Protein AF-A2EBA1-F1 (afdb_monomer)

Foldseek 3Di:
DPDAFQLDFLDDDPDLLVVLVVLLVVLVVLDDQADDDCVPQFLVPCLVLQQVDPAALFPVPDDPPQVDQQKHWDDDFFKIKIKGFQWDPVQWDDDQFWIDTLRWTAGFNHGWAPWDWDDDPRMIMIMTGDPHRGDGSAGHRGGLTALSSLQSNLVSCVVVVVNSSSLNSLVSSVVNVRLNSLVVNLVVCVPPPQQSNSLSSLSSSCNRPVDLVSLQVNLVCLCVVGSHDRDNSSSSSSLSVSVVVVPLVSLQVNLVCLCVPDVVGHRDLVSSLSSLVCSCPVVVDPVSVVCNVVDPSVVVVVVVVVVLVVVVVVVVVVVVVPPDPPPPPCVVVVCSSCVSVPPVVVVVVVVVPD

Mean predicted aligned error: 9.63 Å

Secondary structure (DSSP, 8-state):
---PPP---SS--S-HHHHHHHHHHHHGGG-------IIIIIHHHHHHHHTT--S--STTTS-TT-TT--EEEEEETTEEEEEEES--GGG-EE-SSEEE-SS-EEEESS-EEEEEEEEETTEEEEEEEESS----S-SEEESS--HHHHHHHHHHHHHTT-HHHHHHHHHHHHHTT-HHHHHHHHHHTTSSS-HHHHHHHHHHHHHHH--HHHHHHHHHHHHHTSSS---HHHHHHHHHHHHHTT-HHHHHHHHHHHHH-BTTB---HHHHHHHHHHHHHHS--HHHHHHHHHS-HHHHHHHHHHHHHHHHHHHHHHHHT--STT-SSTHHHHHHHHHHHHHHHHHHHHHS--

Solvent-accessible surface area (backbone atoms only — not comparable to full-atom values): 19221 Å² total; per-residue (Å²): 130,83,80,74,81,75,63,68,51,96,58,86,70,92,51,63,67,60,54,40,50,51,49,27,61,72,19,51,85,56,59,77,84,70,83,80,55,54,78,78,75,37,50,68,53,51,59,58,48,43,77,70,50,93,62,48,58,46,76,87,57,51,60,98,73,64,87,75,74,54,60,44,67,50,74,58,74,39,39,36,43,34,42,34,65,78,55,59,73,90,58,53,50,77,60,47,52,37,37,40,37,97,62,52,28,13,20,39,60,60,61,44,42,81,75,45,80,48,74,60,90,52,40,24,39,39,34,32,31,45,89,57,83,58,82,68,26,46,70,48,70,39,72,75,46,26,23,66,48,15,37,47,48,17,51,55,26,44,77,67,71,34,55,71,58,13,52,35,26,13,48,53,4,30,75,56,71,21,63,71,14,25,53,52,39,28,58,61,30,69,82,44,91,50,38,24,30,24,44,19,37,18,34,47,32,31,73,77,64,65,34,62,69,36,41,52,53,40,26,48,26,20,61,73,41,49,47,43,78,63,38,43,50,58,19,44,42,49,29,24,52,34,42,76,73,63,41,59,71,29,26,37,54,46,14,51,43,20,56,68,33,53,79,86,34,68,62,36,48,66,59,14,50,51,29,15,47,46,19,25,73,78,63,63,32,65,67,23,38,55,50,52,74,72,46,64,56,71,60,53,42,52,54,50,51,52,51,52,52,53,52,50,51,53,51,57,54,57,60,74,62,58,92,51,100,81,62,74,76,63,50,64,66,55,50,59,60,51,56,71,66,42,55,66,59,55,53,54,64,61,63,77,69,119

pLDDT: mean 84.32, std 18.74, range [27.17, 98.19]

Nearest PDB structures (foldseek):
  4bwr-assembly1_A  TM=8.447E-01  e=3.871E-05  Escherichia coli CFT073
  8sxq-assembly2_B  TM=8.553E-01  e=5.771E-05  Legionella pneumophila
  6deh-assembly2_B  TM=8.440E-01  e=2.334E-04  Legionella pneumophila subsp. pneumophila str. Philadelphia 1
  6ur7-assembly1_B  TM=7.990E-01  e=8.126E-04  Oxalobacter formigenes
  2xpi-assembly1_D  TM=6.696E-01  e=4.831E-01  Schizosaccharomyces pombe

Organism: Trichomonas vaginalis (strain ATCC PRA-98 / G3) (NCBI:txid412133)

Radius of gyration: 27.73 Å; Cα contacts (8 Å, |Δi|>4): 529; chains: 1; bounding box: 54×48×81 Å

Sequence (354 aa):
MEDFPTFEPQNKIQNLQKEIESIAAKTHSYITYRKIDEEKDWYPYVEDICRKMEYVCGPKFCLEDAKDITYKWTQTDNYFQIVMTDVPKESITIDEHHISSPKLSGDWLWPVKDITVDVVGSITQIEFNTTENVQWPLLIKGGNPDGLSCFYLALVANQSQKQDIALYYMQRGTMANNHNCAMAYALSLLEDASQEECVHWFARAVLNHADNTCGYLLSAALLDGRGIEPAPQLAEYILCRLCVEGFADAFTRLGILYLRGALGVKKAPKQAQQLLALAAYQYHDETAEKIYEATPWDQLISDQEKQAEEEKKKIEEEEKHKDDPGVSDYLIAGGVVAGLIGAGIWAFNKFSKK

InterPro domains:
  IPR011990 Tetratricopeptide-like helical domain superfamily [G3DSA:1.25.40.10] (136-329)

Structure (mmCIF, N/CA/C/O backbone):
data_AF-A2EBA1-F1
#
_entry.id   AF-A2EBA1-F1
#
loop_
_atom_site.group_PDB
_atom_site.id
_atom_site.type_symbol
_atom_site.label_atom_id
_atom_site.label_alt_id
_atom_site.label_comp_id
_atom_site.label_asym_id
_atom_site.label_entity_id
_atom_site.label_seq_id
_atom_site.pdbx_PDB_ins_code
_atom_site.Cartn_x
_atom_site.Cartn_y
_atom_site.Cartn_z
_atom_site.occupancy
_atom_site.B_iso_or_equiv
_atom_site.auth_seq_id
_atom_site.auth_comp_id
_atom_site.auth_asym_id
_atom_site.auth_atom_id
_atom_site.pdbx_PDB_model_num
ATOM 1 N N . MET A 1 1 ? 2.042 12.730 36.716 1.00 34.25 1 MET A N 1
ATOM 2 C CA . MET A 1 1 ? 2.327 12.159 35.389 1.00 34.25 1 MET A CA 1
ATOM 3 C C . MET A 1 1 ? 0.993 11.691 34.877 1.00 34.25 1 MET A C 1
ATOM 5 O O . MET A 1 1 ? 0.430 10.795 35.487 1.00 34.25 1 MET A O 1
ATOM 9 N N . GLU A 1 2 ? 0.425 12.400 33.907 1.00 41.19 2 GLU A N 1
ATOM 10 C CA . GLU A 1 2 ? -0.766 11.914 33.212 1.00 41.19 2 GLU A CA 1
ATOM 11 C C . GLU A 1 2 ? -0.390 10.597 32.529 1.00 41.19 2 GLU A C 1
ATOM 13 O O . GLU A 1 2 ? 0.628 10.532 31.839 1.00 41.19 2 GLU A O 1
ATOM 18 N N . ASP A 1 3 ? -1.145 9.534 32.812 1.00 53.88 3 ASP A N 1
ATOM 19 C CA . ASP A 1 3 ? -0.974 8.246 32.143 1.00 53.88 3 ASP A CA 1
ATOM 20 C C . ASP A 1 3 ? -1.216 8.455 30.647 1.00 53.88 3 ASP A C 1
ATOM 22 O O . ASP A 1 3 ? -2.337 8.762 30.229 1.00 53.88 3 ASP A O 1
ATOM 26 N N . PHE A 1 4 ? -0.161 8.306 29.845 1.00 52.59 4 PHE A N 1
ATOM 27 C CA . PHE A 1 4 ? -0.281 8.246 28.392 1.00 52.59 4 PHE A CA 1
ATOM 28 C C . PHE A 1 4 ? -1.247 7.113 28.003 1.00 52.59 4 PHE A C 1
ATOM 30 O O . PHE A 1 4 ? -1.239 6.062 28.654 1.00 52.59 4 PHE A O 1
ATOM 37 N N . PRO A 1 5 ? -2.074 7.295 26.957 1.00 60.22 5 PRO A N 1
ATOM 38 C CA . PRO A 1 5 ? -3.006 6.262 26.526 1.00 60.22 5 PRO A CA 1
ATOM 39 C C . PRO A 1 5 ? -2.248 4.983 26.156 1.00 60.22 5 PRO A C 1
ATOM 41 O O . PRO A 1 5 ? -1.300 5.008 25.370 1.00 60.22 5 PRO A O 1
ATOM 44 N N . THR A 1 6 ? -2.668 3.847 26.714 1.00 66.75 6 THR A N 1
ATOM 45 C CA . THR A 1 6 ? -2.196 2.538 26.262 1.00 66.75 6 THR A CA 1
ATOM 46 C C . THR A 1 6 ? -2.910 2.185 24.961 1.00 66.75 6 THR A C 1
ATOM 48 O O . THR A 1 6 ? -4.136 2.114 24.909 1.00 66.75 6 THR A O 1
ATOM 51 N N . PHE A 1 7 ? -2.150 1.939 23.895 1.00 77.12 7 PHE A N 1
ATOM 52 C CA . PHE A 1 7 ? -2.697 1.530 22.595 1.00 77.12 7 PHE A CA 1
ATOM 53 C C . PHE A 1 7 ? -2.904 0.013 22.503 1.00 77.12 7 PHE A C 1
ATOM 55 O O . PHE A 1 7 ? -2.741 -0.582 21.441 1.00 77.12 7 PHE A O 1
ATOM 62 N N . GLU A 1 8 ? -3.244 -0.632 23.618 1.00 82.25 8 GLU A N 1
ATOM 63 C CA . GLU A 1 8 ? -3.572 -2.054 23.623 1.00 82.25 8 GLU A CA 1
ATOM 64 C C . GLU A 1 8 ? -5.051 -2.242 23.249 1.00 82.25 8 GLU A C 1
ATOM 66 O O . GLU A 1 8 ? -5.914 -1.604 23.860 1.00 82.25 8 GLU A O 1
ATOM 71 N N . PRO A 1 9 ? -5.367 -3.099 22.262 1.00 82.81 9 PRO A N 1
ATOM 72 C CA . PRO A 1 9 ? -6.750 -3.392 21.910 1.00 82.81 9 PRO A CA 1
ATOM 73 C C . PRO A 1 9 ? -7.443 -4.138 23.056 1.00 82.81 9 PRO A C 1
ATOM 75 O O . PRO A 1 9 ? -6.834 -4.973 23.731 1.00 82.81 9 PRO A O 1
ATOM 78 N N . GLN A 1 10 ? -8.740 -3.890 23.253 1.00 83.12 10 GLN A N 1
ATOM 79 C CA . GLN A 1 10 ? -9.540 -4.577 24.273 1.00 83.12 10 GLN A CA 1
ATOM 80 C C . GLN A 1 10 ? -9.625 -6.084 24.005 1.00 83.12 10 GLN A C 1
ATOM 82 O O . GLN A 1 10 ? -9.721 -6.887 24.937 1.00 83.12 10 GLN A O 1
ATOM 87 N N . ASN A 1 11 ? -9.567 -6.475 22.729 1.00 77.06 11 ASN A N 1
ATOM 88 C CA . ASN A 1 11 ? -9.622 -7.862 22.294 1.00 77.06 11 ASN A CA 1
ATOM 89 C C . ASN A 1 11 ? -8.254 -8.369 21.842 1.00 77.06 11 ASN A C 1
ATOM 91 O O . ASN A 1 11 ? -7.587 -7.784 20.989 1.00 77.06 11 ASN A O 1
ATOM 95 N N . LYS A 1 12 ? -7.863 -9.535 22.363 1.00 76.06 12 LYS A N 1
ATOM 96 C CA . LYS A 1 12 ? -6.620 -10.202 21.967 1.00 76.06 12 LYS A CA 1
ATOM 97 C C . LYS A 1 12 ? -6.838 -11.029 20.706 1.00 76.06 12 LYS A C 1
ATOM 99 O O . LYS A 1 12 ? -7.275 -12.177 20.777 1.00 76.06 12 LYS A O 1
ATOM 104 N N . ILE A 1 13 ? -6.484 -10.462 19.559 1.00 80.06 13 ILE A N 1
ATOM 105 C CA . ILE A 1 13 ? -6.328 -11.223 18.318 1.00 80.06 13 ILE A CA 1
ATOM 106 C C . ILE A 1 13 ? -4.966 -11.917 18.362 1.00 80.06 13 ILE A C 1
ATOM 108 O O . ILE A 1 13 ? -3.931 -11.265 18.461 1.00 80.06 13 ILE A O 1
ATOM 112 N N . GLN A 1 14 ? -4.963 -13.253 18.314 1.00 78.56 14 GLN A N 1
ATOM 113 C CA . GLN A 1 14 ? -3.728 -14.041 18.433 1.00 78.56 14 GLN A CA 1
ATOM 114 C C . GLN A 1 14 ? -2.785 -13.848 17.242 1.00 78.56 14 GLN A C 1
ATOM 116 O O . GLN A 1 14 ? -1.570 -13.916 17.405 1.00 78.56 14 GLN A O 1
ATOM 121 N N . ASN A 1 15 ? -3.337 -13.646 16.044 1.00 86.88 15 ASN A N 1
ATOM 122 C CA . ASN A 1 15 ? -2.556 -13.473 14.828 1.00 86.88 15 ASN A CA 1
ATOM 123 C C . ASN A 1 15 ? -3.259 -12.500 13.872 1.00 86.88 15 ASN A C 1
ATOM 125 O O . ASN A 1 15 ? -4.096 -12.906 13.067 1.00 86.88 15 ASN A O 1
ATOM 129 N N . LEU A 1 16 ? -2.896 -11.216 13.967 1.00 87.69 16 LEU A N 1
ATOM 130 C CA . LEU A 1 16 ? -3.431 -10.160 13.104 1.00 87.69 16 LEU A CA 1
ATOM 131 C C . LEU A 1 16 ? -3.203 -10.464 11.618 1.00 87.69 16 LEU A C 1
ATOM 133 O O . LEU A 1 16 ? -4.106 -10.283 10.807 1.00 87.69 16 LEU A O 1
ATOM 137 N N . GLN A 1 17 ? -2.009 -10.944 11.265 1.00 90.94 17 GLN A N 1
ATOM 138 C CA . GLN A 1 17 ? -1.658 -11.245 9.881 1.00 90.94 17 GLN A CA 1
ATOM 139 C C . GLN A 1 17 ? -2.611 -12.289 9.289 1.00 90.94 17 GLN A C 1
ATOM 141 O O . GLN A 1 17 ? -3.148 -12.081 8.206 1.00 90.94 17 GLN A O 1
ATOM 146 N N . LYS A 1 18 ? -2.899 -13.360 10.034 1.00 94.50 18 LYS A N 1
ATOM 147 C CA . LYS A 1 18 ? -3.823 -14.418 9.606 1.00 94.50 18 LYS A CA 1
ATOM 148 C C . LYS A 1 18 ? -5.255 -13.909 9.399 1.00 94.50 18 LYS A C 1
ATOM 150 O O . LYS A 1 18 ? -5.936 -14.355 8.479 1.00 94.50 18 LYS A O 1
ATOM 155 N N . GLU A 1 19 ? -5.724 -12.987 10.238 1.00 95.56 19 GLU A N 1
ATOM 156 C CA . GLU A 1 19 ? -7.049 -12.378 10.059 1.00 95.56 19 GLU A CA 1
ATOM 157 C C . GLU A 1 19 ? -7.106 -11.517 8.787 1.00 95.56 19 GLU A C 1
ATOM 159 O O . GLU A 1 19 ? -8.066 -11.599 8.022 1.00 95.56 19 GLU A O 1
ATOM 164 N N . ILE A 1 20 ? -6.049 -10.751 8.499 1.00 95.69 20 ILE A N 1
ATOM 165 C CA . ILE A 1 20 ? -5.966 -9.952 7.267 1.00 95.69 20 ILE A CA 1
ATOM 166 C C . ILE A 1 20 ? -5.819 -10.859 6.030 1.00 95.69 20 ILE A C 1
ATOM 168 O O . ILE A 1 20 ? -6.440 -10.599 5.000 1.00 95.69 20 ILE A O 1
ATOM 172 N N . GLU A 1 21 ? -5.082 -11.969 6.125 1.00 96.69 21 GLU A N 1
ATOM 173 C CA . GLU A 1 21 ? -5.020 -12.999 5.076 1.00 96.69 21 GLU A CA 1
ATOM 174 C C . GLU A 1 21 ? -6.398 -13.617 4.803 1.00 96.69 21 GLU A C 1
ATOM 176 O O . GLU A 1 21 ? -6.766 -13.823 3.647 1.00 96.69 21 GLU A O 1
ATOM 181 N N . SER A 1 22 ? -7.192 -13.862 5.850 1.00 96.69 22 SER A N 1
ATOM 182 C CA . SER A 1 22 ? -8.575 -14.337 5.731 1.00 96.69 22 SER A CA 1
ATOM 183 C C . SER A 1 22 ? -9.461 -13.331 4.992 1.00 96.69 22 SER A C 1
ATOM 185 O O . SER A 1 22 ? -10.247 -13.731 4.130 1.00 96.69 22 SER A O 1
ATOM 187 N N . ILE A 1 23 ? -9.306 -12.028 5.259 1.00 96.69 23 ILE A N 1
ATOM 188 C CA . ILE A 1 23 ? -9.990 -10.974 4.492 1.00 96.69 23 ILE A CA 1
ATOM 189 C C . ILE A 1 23 ? -9.585 -11.043 3.023 1.00 96.69 23 ILE A C 1
ATOM 191 O O . ILE A 1 23 ? -10.457 -11.165 2.166 1.00 96.69 23 ILE A O 1
ATOM 195 N N . ALA A 1 24 ? -8.279 -11.020 2.737 1.00 95.69 24 ALA A N 1
ATOM 196 C CA . ALA A 1 24 ? -7.777 -11.058 1.368 1.00 95.69 24 ALA A CA 1
ATOM 197 C C . ALA A 1 24 ? -8.282 -12.299 0.615 1.00 95.69 24 ALA A C 1
ATOM 199 O O . ALA A 1 24 ? -8.656 -12.198 -0.551 1.00 95.69 24 ALA A O 1
ATOM 200 N N . ALA A 1 25 ? -8.348 -13.457 1.276 1.00 96.69 25 ALA A N 1
ATOM 201 C CA . ALA A 1 25 ? -8.877 -14.684 0.691 1.00 96.69 25 ALA A CA 1
ATOM 202 C C . ALA A 1 25 ? -10.381 -14.591 0.379 1.00 96.69 25 ALA A C 1
ATOM 204 O O . ALA A 1 25 ? -10.801 -15.002 -0.701 1.00 96.69 25 ALA A O 1
ATOM 205 N N . LYS A 1 26 ? -11.188 -14.028 1.289 1.00 96.12 26 LYS A N 1
ATOM 206 C CA . LYS A 1 26 ? -12.640 -13.856 1.094 1.00 96.12 26 LYS A CA 1
ATOM 207 C C . LYS A 1 26 ? -12.971 -12.903 -0.050 1.00 96.12 26 LYS A C 1
ATOM 209 O O . LYS A 1 26 ? -13.946 -13.126 -0.758 1.00 96.12 26 LYS A O 1
ATOM 214 N N . THR A 1 27 ? -12.168 -11.861 -0.233 1.00 95.44 27 THR A N 1
ATOM 215 C CA . THR A 1 27 ? -12.405 -10.841 -1.261 1.00 95.44 27 THR A CA 1
ATOM 216 C C . THR A 1 27 ? -11.705 -11.136 -2.589 1.00 95.44 27 THR A C 1
ATOM 218 O O . THR A 1 27 ? -11.962 -10.464 -3.583 1.00 95.44 27 THR A O 1
ATOM 221 N N . HIS A 1 28 ? -10.867 -12.176 -2.659 1.00 94.00 28 HIS A N 1
ATOM 222 C CA . HIS A 1 28 ? -10.084 -12.498 -3.855 1.00 94.00 28 HIS A CA 1
ATOM 223 C C . HIS A 1 28 ? -10.937 -12.783 -5.100 1.00 94.00 28 HIS A C 1
ATOM 225 O O . HIS A 1 28 ? -10.566 -12.399 -6.205 1.00 94.00 28 HIS A O 1
ATOM 231 N N . SER A 1 29 ? -12.098 -13.425 -4.941 1.00 93.75 29 SER A N 1
ATOM 232 C CA . SER A 1 29 ? -12.982 -13.753 -6.069 1.00 93.75 29 SER A CA 1
ATOM 233 C C . SER A 1 29 ? -13.617 -12.535 -6.742 1.00 93.75 29 SER A C 1
ATOM 235 O O . SER A 1 29 ? -14.205 -12.685 -7.809 1.00 93.75 29 SER A O 1
ATOM 237 N N . TYR A 1 30 ? -13.530 -11.357 -6.122 1.00 91.75 30 TYR A N 1
ATOM 238 C CA . TYR A 1 30 ? -14.121 -10.118 -6.625 1.00 91.75 30 TYR A CA 1
ATOM 239 C C . TYR A 1 30 ? -13.154 -9.302 -7.490 1.00 91.75 30 TYR A C 1
ATOM 241 O O . TYR A 1 30 ? -13.558 -8.290 -8.052 1.00 91.75 30 TYR A O 1
ATOM 249 N N . ILE A 1 31 ? -11.896 -9.736 -7.627 1.00 91.38 31 ILE A N 1
ATOM 250 C CA . ILE A 1 31 ? -10.895 -9.028 -8.428 1.00 91.38 31 ILE A CA 1
ATOM 251 C C . ILE A 1 31 ? -11.271 -9.076 -9.907 1.00 91.38 31 ILE A C 1
ATOM 253 O O . ILE A 1 31 ? -11.367 -10.151 -10.508 1.00 91.38 31 ILE A O 1
ATOM 257 N N . THR A 1 32 ? -11.395 -7.901 -10.518 1.00 88.19 32 THR A N 1
ATOM 258 C CA . THR A 1 32 ? -11.612 -7.777 -11.957 1.00 88.19 32 THR A CA 1
ATOM 259 C C . THR A 1 32 ? -10.292 -7.548 -12.675 1.00 88.19 32 THR A C 1
ATOM 261 O O . THR A 1 32 ? -9.686 -6.489 -12.559 1.00 88.19 32 THR A O 1
ATOM 264 N N . TYR A 1 33 ? -9.850 -8.512 -13.481 1.00 88.31 33 TYR A N 1
ATOM 265 C CA . TYR A 1 33 ? -8.627 -8.356 -14.272 1.00 88.31 33 TYR A CA 1
ATOM 266 C C . TYR A 1 33 ? -8.855 -7.474 -15.498 1.00 88.31 33 TYR A C 1
ATOM 268 O O . TYR A 1 33 ? -9.545 -7.865 -16.447 1.00 88.31 33 TYR A O 1
ATOM 276 N N . ARG A 1 34 ? -8.228 -6.299 -15.490 1.00 89.69 34 ARG A N 1
ATOM 277 C CA . ARG A 1 34 ? -8.246 -5.350 -16.601 1.00 89.69 34 ARG A CA 1
ATOM 278 C C . ARG A 1 34 ? -7.374 -5.880 -17.738 1.00 89.69 34 ARG A C 1
ATOM 280 O O . ARG A 1 34 ? -6.334 -6.502 -17.516 1.00 89.69 34 ARG A O 1
ATOM 287 N N . LYS A 1 35 ? -7.814 -5.655 -18.974 1.00 89.94 35 LYS A N 1
ATOM 288 C CA . LYS A 1 35 ? -7.108 -6.069 -20.191 1.00 89.94 35 LYS A CA 1
ATOM 289 C C . LYS A 1 35 ? -7.095 -4.916 -21.178 1.00 89.94 35 LYS A C 1
ATOM 291 O O . LYS A 1 35 ? -8.129 -4.284 -21.372 1.00 89.94 35 LYS A O 1
ATOM 296 N N . ILE A 1 36 ? -5.948 -4.704 -21.809 1.00 92.62 36 ILE A N 1
ATOM 297 C CA . ILE A 1 36 ? -5.760 -3.759 -22.911 1.00 92.62 36 ILE A CA 1
ATOM 298 C C . ILE A 1 36 ? -4.977 -4.454 -24.027 1.00 92.62 36 ILE A C 1
ATOM 300 O O . ILE A 1 36 ? -4.241 -5.407 -23.758 1.00 92.62 36 ILE A O 1
ATOM 304 N N . ASP A 1 37 ? -5.135 -3.993 -25.264 1.00 93.19 37 ASP A N 1
ATOM 305 C CA . ASP A 1 37 ? -4.281 -4.391 -26.381 1.00 93.19 37 ASP A CA 1
ATOM 306 C C . ASP A 1 37 ? -3.152 -3.357 -26.492 1.00 93.19 37 ASP A C 1
ATOM 308 O O . ASP A 1 37 ? -3.352 -2.282 -27.050 1.00 93.19 37 ASP A O 1
ATOM 312 N N . GLU A 1 38 ? -1.981 -3.631 -25.901 1.00 93.94 38 GLU A N 1
ATOM 313 C CA . GLU A 1 38 ? -0.893 -2.639 -25.821 1.00 93.94 38 GLU A CA 1
ATOM 314 C C . GLU A 1 38 ? -0.476 -2.118 -27.207 1.00 93.94 38 GLU A C 1
ATOM 316 O O . GLU A 1 38 ? -0.262 -0.916 -27.364 1.00 93.94 38 GLU A O 1
ATOM 321 N N . GLU A 1 39 ? -0.447 -2.976 -28.231 1.00 92.69 39 GLU A N 1
ATOM 322 C CA . GLU A 1 39 ? -0.052 -2.586 -29.590 1.00 92.69 39 GLU A CA 1
ATOM 323 C C . GLU A 1 39 ? -1.027 -1.596 -30.230 1.00 92.69 39 GLU A C 1
ATOM 325 O O . GLU A 1 39 ? -0.613 -0.720 -30.993 1.00 92.69 39 GLU A O 1
ATOM 330 N N . LYS A 1 40 ? -2.325 -1.724 -29.938 1.00 92.00 40 LYS A N 1
ATOM 331 C CA . LYS A 1 40 ? -3.363 -0.868 -30.531 1.00 92.00 40 LYS A CA 1
ATOM 332 C C . LYS A 1 40 ? -3.710 0.331 -29.662 1.00 92.00 40 LYS A C 1
ATOM 334 O O . LYS A 1 40 ? -3.870 1.437 -30.175 1.00 92.00 40 LYS A O 1
ATOM 339 N N . ASP A 1 41 ? -3.834 0.108 -28.361 1.00 90.50 41 ASP A N 1
ATOM 340 C CA . ASP A 1 41 ? -4.426 1.055 -27.423 1.00 90.50 41 ASP A CA 1
ATOM 341 C C . ASP A 1 41 ? -3.374 1.939 -26.745 1.00 90.50 41 ASP A C 1
ATOM 343 O O . ASP A 1 41 ? -3.712 3.033 -26.283 1.00 90.50 41 ASP A O 1
ATOM 347 N N . TRP A 1 42 ? -2.111 1.490 -26.690 1.00 93.75 42 TRP A N 1
ATOM 348 C CA . TRP A 1 42 ? -1.058 2.140 -25.907 1.00 93.75 42 TRP A CA 1
ATOM 349 C C . TRP A 1 42 ? 0.167 2.569 -26.719 1.00 93.75 42 TRP A C 1
ATOM 351 O O . TRP A 1 42 ? 0.510 3.751 -26.700 1.00 93.75 42 TRP A O 1
ATOM 361 N N . TYR A 1 43 ? 0.807 1.669 -27.467 1.00 93.88 43 TYR A N 1
ATOM 362 C CA . TYR A 1 43 ? 2.085 1.928 -28.144 1.00 93.88 43 TYR A CA 1
ATOM 363 C C . TYR A 1 43 ? 2.071 3.143 -29.092 1.00 93.88 43 TYR A C 1
ATOM 365 O O . TYR A 1 43 ? 2.987 3.964 -29.011 1.00 93.88 43 TYR A O 1
ATOM 373 N N . PRO A 1 44 ? 1.029 3.368 -29.916 1.00 90.50 44 PRO A N 1
ATOM 374 C CA . PRO A 1 44 ? 0.971 4.565 -30.752 1.00 90.50 44 PRO A CA 1
ATOM 375 C C . PRO A 1 44 ? 0.911 5.865 -29.936 1.00 90.50 44 PRO A C 1
ATOM 377 O O . PRO A 1 44 ? 1.435 6.893 -30.359 1.00 90.50 44 PRO A O 1
ATOM 380 N N . TYR A 1 45 ? 0.275 5.828 -28.761 1.00 88.75 45 TYR A N 1
ATOM 381 C CA . TYR A 1 45 ? 0.130 6.991 -27.888 1.00 88.75 45 TYR A CA 1
ATOM 382 C C . TYR A 1 45 ? 1.393 7.251 -27.074 1.00 88.75 45 TYR A C 1
ATOM 384 O O . TYR A 1 45 ? 1.824 8.398 -26.983 1.00 88.75 45 TYR A O 1
ATOM 392 N N . VAL A 1 46 ? 2.004 6.207 -26.503 1.00 89.44 46 VAL A N 1
ATOM 393 C CA . VAL A 1 46 ? 3.211 6.366 -25.682 1.00 89.44 46 VAL A CA 1
ATOM 394 C C . VAL A 1 46 ? 4.361 6.929 -26.511 1.00 89.44 46 VAL A C 1
ATOM 396 O O . VAL A 1 46 ? 5.051 7.829 -26.051 1.00 89.44 46 VAL A O 1
ATOM 399 N N . GLU A 1 47 ? 4.524 6.499 -27.764 1.00 85.75 47 GLU A N 1
ATOM 400 C CA . GLU 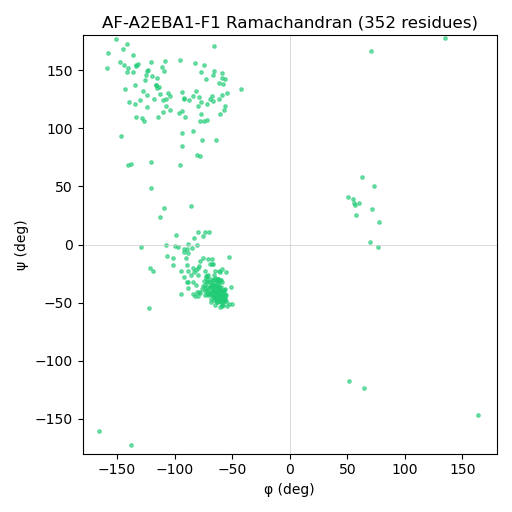A 1 47 ? 5.587 7.010 -28.633 1.00 85.75 47 GLU A CA 1
ATOM 401 C C . GLU A 1 47 ? 5.396 8.492 -29.003 1.00 85.75 47 GLU A C 1
ATOM 403 O O . GLU A 1 47 ? 6.374 9.241 -29.047 1.00 85.75 47 GLU A O 1
ATOM 408 N N . ASP A 1 48 ? 4.159 8.943 -29.231 1.00 86.81 48 ASP A N 1
ATOM 409 C CA . ASP A 1 48 ? 3.854 10.357 -29.496 1.00 86.81 48 ASP A CA 1
ATOM 410 C C . ASP A 1 48 ? 4.057 11.235 -28.251 1.00 86.81 48 ASP A C 1
ATOM 412 O O . ASP A 1 48 ? 4.624 12.327 -28.335 1.00 86.81 48 ASP A O 1
ATOM 416 N N . ILE A 1 49 ? 3.624 10.751 -27.087 1.00 86.19 49 ILE A N 1
ATOM 417 C CA . ILE A 1 49 ? 3.686 11.500 -25.829 1.00 86.19 49 ILE A CA 1
ATOM 418 C C . ILE A 1 49 ? 5.120 11.575 -25.317 1.00 86.19 49 ILE A C 1
ATOM 420 O O . ILE A 1 49 ? 5.579 12.661 -24.964 1.00 86.19 49 ILE A O 1
ATOM 424 N N . CYS A 1 50 ? 5.871 10.473 -25.372 1.00 84.88 50 CYS A N 1
ATOM 425 C CA . CYS A 1 50 ? 7.270 10.442 -24.956 1.00 84.88 50 CYS A CA 1
ATOM 426 C C . CYS A 1 50 ? 8.144 11.424 -25.749 1.00 84.88 50 CYS A C 1
ATOM 428 O O . CYS A 1 50 ? 9.063 12.013 -25.190 1.00 84.88 50 CYS A O 1
ATOM 430 N N . ARG A 1 51 ? 7.836 11.681 -27.027 1.00 84.94 51 ARG A N 1
ATOM 431 C CA . ARG A 1 51 ? 8.546 12.697 -27.829 1.00 84.94 51 ARG A CA 1
ATOM 432 C C . ARG A 1 51 ? 8.298 14.138 -27.363 1.00 84.94 51 ARG A C 1
ATOM 434 O O . ARG A 1 51 ? 9.037 15.030 -27.768 1.00 84.94 51 ARG A O 1
ATOM 441 N N . LYS A 1 52 ? 7.257 14.380 -26.561 1.00 86.38 52 LYS A N 1
ATOM 442 C CA . LYS A 1 52 ? 6.839 15.709 -26.076 1.00 86.38 52 LYS A CA 1
ATOM 443 C C . LYS A 1 52 ? 7.167 15.936 -24.599 1.00 86.38 52 LYS A C 1
ATOM 445 O O . LYS A 1 52 ? 6.997 17.048 -24.110 1.00 86.38 52 LYS A O 1
ATOM 450 N N . MET A 1 53 ? 7.584 14.899 -23.876 1.00 84.44 53 MET A N 1
ATOM 451 C CA . MET A 1 53 ? 7.896 14.991 -22.452 1.00 84.44 53 MET A CA 1
ATOM 452 C C . MET A 1 53 ? 9.274 15.616 -22.237 1.00 84.44 53 MET A C 1
ATOM 454 O O . MET A 1 53 ? 10.274 15.136 -22.759 1.00 84.44 53 MET A O 1
ATOM 458 N N . GLU A 1 54 ? 9.329 16.661 -21.413 1.00 81.38 54 GLU A N 1
ATOM 459 C CA . GLU A 1 54 ? 10.591 17.319 -21.039 1.00 81.38 54 GLU A CA 1
ATOM 460 C C . GLU A 1 54 ? 11.238 16.695 -19.788 1.00 81.38 54 GLU A C 1
ATOM 462 O O . GLU A 1 54 ? 12.430 16.875 -19.531 1.00 81.38 54 GLU A O 1
ATOM 467 N N . TYR A 1 55 ? 10.467 15.936 -19.004 1.00 80.12 55 TYR A N 1
ATOM 468 C CA . TYR A 1 55 ? 10.918 15.289 -17.772 1.00 80.12 55 TYR A CA 1
ATOM 469 C C . TYR A 1 55 ? 11.036 13.772 -17.931 1.00 80.12 55 TYR A C 1
ATOM 471 O O . TYR A 1 55 ? 10.408 13.153 -18.788 1.00 80.12 55 TYR A O 1
ATOM 479 N N . VAL A 1 56 ? 11.851 13.174 -17.062 1.00 83.44 56 VAL A N 1
ATOM 480 C CA . VAL A 1 56 ? 12.135 11.737 -17.046 1.00 83.44 56 VAL A CA 1
ATOM 481 C C . VAL A 1 56 ? 11.370 11.073 -15.910 1.00 83.44 56 VAL A C 1
ATOM 483 O O . VAL A 1 56 ? 11.662 11.328 -14.745 1.00 83.44 56 VAL A O 1
ATOM 486 N N . CYS A 1 57 ? 10.445 10.180 -16.243 1.00 79.06 57 CYS A N 1
ATOM 487 C CA . CYS A 1 57 ? 9.821 9.245 -15.316 1.00 79.06 57 CYS A CA 1
ATOM 488 C C . CYS A 1 57 ? 10.810 8.105 -15.018 1.00 79.06 57 CYS A C 1
ATOM 490 O O . CYS A 1 57 ? 10.881 7.096 -15.717 1.00 79.06 57 CYS A O 1
ATOM 492 N N . GLY A 1 58 ? 11.627 8.304 -13.986 1.00 75.44 58 GLY A N 1
ATOM 493 C CA . GLY A 1 58 ? 12.674 7.372 -13.580 1.00 75.44 58 GLY A CA 1
ATOM 494 C C . GLY A 1 58 ? 13.199 7.687 -12.178 1.00 75.44 58 GLY A C 1
ATOM 495 O O . GLY A 1 58 ? 12.547 8.427 -11.439 1.00 75.44 58 GLY A O 1
ATOM 496 N N . PRO A 1 59 ? 14.403 7.214 -11.808 1.00 64.06 59 PRO A N 1
ATOM 497 C CA . PRO A 1 59 ? 14.953 7.370 -10.457 1.00 64.06 59 PRO A CA 1
ATOM 498 C C . PRO A 1 59 ? 15.022 8.819 -9.950 1.00 64.06 59 PRO A C 1
ATOM 500 O O . PRO A 1 59 ? 15.048 9.044 -8.746 1.00 64.06 59 PRO A O 1
ATOM 503 N N . LYS A 1 60 ? 15.061 9.800 -10.864 1.00 64.44 60 LYS A N 1
ATOM 504 C CA . LYS A 1 60 ? 15.083 11.242 -10.561 1.00 64.44 60 LYS A CA 1
ATOM 505 C C . LYS A 1 60 ? 13.703 11.838 -10.257 1.00 64.44 60 LYS A C 1
ATOM 507 O O . LYS A 1 60 ? 13.638 12.897 -9.651 1.00 64.44 60 LYS A O 1
ATOM 512 N N . PHE A 1 61 ? 12.629 11.187 -10.703 1.00 60.91 61 PHE A N 1
ATOM 513 C CA . PHE A 1 61 ? 11.238 11.571 -10.435 1.00 60.91 61 PHE A CA 1
ATOM 514 C C . PHE A 1 61 ? 10.646 10.786 -9.261 1.00 60.91 61 PHE A C 1
ATOM 516 O O . PHE A 1 61 ? 9.495 10.999 -8.890 1.00 60.91 61 PHE A O 1
ATOM 523 N N . CYS A 1 62 ? 11.413 9.861 -8.672 1.00 51.81 62 CYS A N 1
ATOM 524 C CA . CYS A 1 62 ? 10.987 9.184 -7.461 1.00 51.81 62 CYS A CA 1
ATOM 525 C C . CYS A 1 62 ? 10.675 10.232 -6.391 1.00 51.81 62 CYS A C 1
ATOM 527 O O . CYS A 1 62 ? 11.554 10.991 -5.985 1.00 51.81 62 CYS A O 1
ATOM 529 N N . LEU A 1 63 ? 9.419 10.232 -5.937 1.00 49.88 63 LEU A N 1
ATOM 530 C CA . LEU A 1 63 ? 9.040 10.737 -4.623 1.00 49.88 63 LEU A CA 1
ATOM 531 C C . LEU A 1 63 ? 10.102 10.227 -3.638 1.00 49.88 63 LEU A C 1
ATOM 533 O O . LEU A 1 63 ? 10.484 9.056 -3.728 1.00 49.88 63 LEU A O 1
ATOM 537 N N . GLU A 1 64 ? 10.613 11.097 -2.767 1.00 40.22 64 GLU A N 1
ATOM 538 C CA . GLU A 1 64 ? 11.783 10.855 -1.898 1.00 40.22 64 GLU A CA 1
ATOM 539 C C . GLU A 1 64 ? 11.684 9.564 -1.046 1.00 40.22 64 GLU A C 1
ATOM 541 O O . GLU A 1 64 ? 12.695 9.080 -0.542 1.00 40.22 64 GLU A O 1
ATOM 546 N N . ASP A 1 65 ? 10.501 8.941 -1.002 1.00 47.19 65 ASP A N 1
ATOM 547 C CA . ASP A 1 65 ? 10.135 7.733 -0.265 1.00 47.19 65 ASP A CA 1
ATOM 548 C C . ASP A 1 65 ? 9.809 6.496 -1.134 1.00 47.19 65 ASP A C 1
ATOM 550 O O . ASP A 1 65 ? 9.083 5.610 -0.680 1.00 47.19 65 ASP A O 1
ATOM 554 N N . ALA A 1 66 ? 10.288 6.377 -2.381 1.00 53.84 66 ALA A N 1
ATOM 555 C CA . ALA A 1 66 ? 10.099 5.139 -3.154 1.00 53.84 66 ALA A CA 1
ATOM 556 C C . ALA A 1 66 ? 10.838 3.959 -2.480 1.00 53.84 66 ALA A C 1
ATOM 558 O O . ALA A 1 66 ? 12.007 3.693 -2.760 1.00 53.84 66 ALA A O 1
ATOM 559 N N . LYS A 1 67 ? 10.144 3.254 -1.576 1.00 57.47 67 LYS A N 1
ATOM 560 C CA . LYS A 1 67 ? 10.686 2.168 -0.741 1.00 57.47 67 LYS A CA 1
ATOM 561 C C . LYS A 1 67 ? 11.240 0.990 -1.556 1.00 57.47 67 LYS A C 1
ATOM 563 O O . LYS A 1 67 ? 12.153 0.316 -1.089 1.00 57.47 67 LYS A O 1
ATOM 568 N N . ASP A 1 68 ? 10.767 0.815 -2.793 1.00 66.69 68 ASP A N 1
ATOM 569 C CA . ASP A 1 68 ? 11.017 -0.365 -3.630 1.00 66.69 68 ASP A CA 1
ATOM 570 C C . ASP A 1 68 ? 11.724 -0.032 -4.964 1.00 66.69 68 ASP A C 1
ATOM 572 O O . ASP A 1 68 ? 11.288 -0.449 -6.039 1.00 66.69 68 ASP A O 1
ATOM 576 N N . ILE A 1 69 ? 12.818 0.743 -4.943 1.00 80.25 69 ILE A N 1
ATOM 577 C CA . ILE A 1 69 ? 13.631 0.947 -6.159 1.00 80.25 69 ILE A CA 1
ATOM 578 C C . ILE A 1 69 ? 14.446 -0.322 -6.444 1.00 80.25 69 ILE A C 1
ATOM 580 O O . ILE A 1 69 ? 15.450 -0.597 -5.785 1.00 80.25 69 ILE A O 1
ATOM 584 N N . THR A 1 70 ? 14.037 -1.081 -7.461 1.00 86.44 70 THR A N 1
ATOM 585 C CA . THR A 1 70 ? 14.685 -2.340 -7.866 1.00 86.44 70 THR A CA 1
ATOM 586 C C . THR A 1 70 ? 15.863 -2.136 -8.822 1.00 86.44 70 THR A C 1
ATOM 588 O O . THR A 1 70 ? 16.797 -2.941 -8.827 1.00 86.44 70 THR A O 1
ATOM 591 N N . TYR A 1 71 ? 15.860 -1.046 -9.591 1.00 91.75 71 TYR A N 1
ATOM 592 C CA . TYR A 1 71 ? 16.932 -0.668 -10.510 1.00 91.75 71 TYR A CA 1
ATOM 593 C C . TYR A 1 71 ? 17.063 0.853 -10.614 1.00 91.75 71 TYR A C 1
ATOM 595 O O . TYR A 1 71 ? 16.123 1.609 -10.364 1.00 91.75 71 TYR A O 1
ATOM 603 N N . LYS A 1 72 ? 18.250 1.315 -11.008 1.00 91.12 72 LYS A N 1
ATOM 604 C CA . LYS A 1 72 ? 18.502 2.713 -11.378 1.00 91.12 72 LYS A CA 1
ATOM 605 C C . LYS A 1 72 ? 19.074 2.758 -12.777 1.00 91.12 72 LYS A C 1
ATOM 607 O O . LYS A 1 72 ? 19.789 1.846 -13.171 1.00 91.12 72 LYS A O 1
ATOM 612 N N . TRP A 1 73 ? 18.791 3.827 -13.505 1.00 93.06 73 TRP A N 1
ATOM 613 C CA . TRP A 1 73 ? 19.350 4.029 -14.828 1.00 93.06 73 TRP A CA 1
ATOM 614 C C . TRP A 1 73 ? 19.721 5.491 -15.059 1.00 93.06 73 TRP A C 1
ATOM 616 O O . TRP A 1 73 ? 19.148 6.402 -14.451 1.00 93.06 73 TRP A O 1
ATOM 626 N N . THR A 1 74 ? 20.708 5.701 -15.918 1.00 92.00 74 THR A N 1
ATOM 627 C CA . THR A 1 74 ? 21.164 7.009 -16.380 1.00 92.00 74 THR A CA 1
ATOM 628 C C . THR A 1 74 ? 21.333 6.983 -17.892 1.00 92.00 74 THR A C 1
ATOM 630 O O . THR A 1 74 ? 21.570 5.934 -18.488 1.00 92.00 74 THR A O 1
ATOM 633 N N . GLN A 1 75 ? 21.198 8.158 -18.501 1.00 91.88 75 GLN A N 1
ATOM 634 C CA . GLN A 1 75 ? 21.426 8.379 -19.921 1.00 91.88 75 GLN A CA 1
ATOM 635 C C . GLN A 1 75 ? 22.408 9.543 -20.084 1.00 91.88 75 GLN A C 1
ATOM 637 O O . GLN A 1 75 ? 22.218 10.594 -19.464 1.00 91.88 75 GLN A O 1
ATOM 642 N N . THR A 1 76 ? 23.426 9.354 -20.924 1.00 91.25 76 THR A N 1
ATOM 643 C CA . THR A 1 76 ? 24.324 10.410 -21.412 1.00 91.25 76 THR A CA 1
ATOM 644 C C . THR A 1 76 ? 24.374 10.317 -22.934 1.00 91.25 76 THR A C 1
ATOM 646 O O . THR A 1 76 ? 24.939 9.365 -23.468 1.00 91.25 76 THR A O 1
ATOM 649 N N . ASP A 1 77 ? 23.765 11.278 -23.631 1.00 89.94 77 ASP A N 1
ATOM 650 C CA . ASP A 1 77 ? 23.535 11.210 -25.081 1.00 89.94 77 ASP A CA 1
ATOM 651 C C . ASP A 1 77 ? 22.850 9.884 -25.472 1.00 89.94 77 ASP A C 1
ATOM 653 O O . ASP A 1 77 ? 21.751 9.588 -25.003 1.00 89.94 77 ASP A O 1
ATOM 657 N N . ASN A 1 78 ? 23.511 9.053 -26.278 1.00 92.75 78 ASN A N 1
ATOM 658 C CA . ASN A 1 78 ? 22.980 7.765 -26.731 1.00 92.75 78 ASN A CA 1
ATOM 659 C C . ASN A 1 78 ? 23.301 6.612 -25.776 1.00 92.75 78 ASN A C 1
ATOM 661 O O . ASN A 1 78 ? 22.847 5.497 -26.010 1.00 92.75 78 ASN A O 1
ATOM 665 N N . TYR A 1 79 ? 24.128 6.843 -24.760 1.00 94.69 79 TYR A N 1
ATOM 666 C CA . TYR A 1 79 ? 24.627 5.802 -23.873 1.00 94.69 79 TYR A CA 1
ATOM 667 C C . TYR A 1 79 ? 23.740 5.669 -22.638 1.00 94.69 79 TYR A C 1
ATOM 669 O O . TYR A 1 79 ? 23.443 6.660 -21.963 1.00 94.69 79 TYR A O 1
ATOM 677 N N . PHE A 1 80 ? 23.370 4.432 -22.324 1.00 95.69 80 PHE A N 1
ATOM 678 C CA . PHE A 1 80 ? 22.606 4.065 -21.142 1.00 95.69 80 PHE A CA 1
ATOM 679 C C . PHE A 1 80 ? 23.423 3.186 -20.216 1.00 95.69 80 PHE A C 1
ATOM 681 O O . PHE A 1 80 ? 24.136 2.284 -20.652 1.00 95.69 80 PHE A O 1
ATOM 688 N N . GLN A 1 81 ? 23.224 3.411 -18.923 1.00 96.06 81 GLN A N 1
ATOM 689 C CA . GLN A 1 81 ? 23.736 2.555 -17.868 1.00 96.06 81 GLN A CA 1
ATOM 690 C C . GLN A 1 81 ? 22.597 2.228 -16.909 1.00 96.06 81 GLN A C 1
ATOM 692 O O . GLN A 1 81 ? 21.973 3.128 -16.350 1.00 96.06 81 GLN A O 1
ATOM 697 N N . ILE A 1 82 ? 22.343 0.940 -16.697 1.00 96.44 82 ILE A N 1
ATOM 698 C CA . ILE A 1 82 ? 21.381 0.416 -15.728 1.00 96.44 82 ILE A CA 1
ATOM 699 C C . ILE A 1 82 ? 22.152 -0.331 -14.648 1.00 96.44 82 ILE A C 1
ATOM 701 O O . ILE A 1 82 ? 23.037 -1.130 -14.943 1.00 96.44 82 ILE A O 1
ATOM 705 N N . VAL A 1 83 ? 21.785 -0.098 -13.393 1.00 95.25 83 VAL A N 1
ATOM 706 C CA . VAL A 1 83 ? 22.384 -0.738 -12.225 1.00 95.25 83 VAL A CA 1
ATOM 707 C C . VAL A 1 83 ? 21.304 -1.433 -11.404 1.00 95.25 83 VAL A C 1
ATOM 709 O O . VAL A 1 83 ? 20.297 -0.826 -11.029 1.00 95.25 83 VAL A O 1
ATOM 712 N N . MET A 1 84 ? 21.549 -2.704 -11.098 1.00 95.00 84 MET A N 1
ATOM 713 C CA . MET A 1 84 ? 20.720 -3.568 -10.259 1.00 95.00 84 MET A CA 1
ATOM 714 C C . MET A 1 84 ? 21.586 -4.279 -9.219 1.00 95.00 84 MET A C 1
ATOM 716 O O . MET A 1 84 ? 22.778 -4.491 -9.432 1.00 95.00 84 MET A O 1
ATOM 720 N N . THR A 1 85 ? 20.986 -4.677 -8.099 1.00 93.56 85 THR A N 1
ATOM 721 C CA . THR A 1 85 ? 21.648 -5.515 -7.088 1.00 93.56 85 THR A CA 1
ATOM 722 C C . THR A 1 85 ? 21.068 -6.923 -7.076 1.00 93.56 85 THR A C 1
ATOM 724 O O . THR A 1 85 ? 19.878 -7.091 -7.330 1.00 93.56 85 THR A O 1
ATOM 727 N N . ASP A 1 86 ? 21.875 -7.924 -6.743 1.00 94.38 86 ASP A N 1
ATOM 728 C CA . ASP A 1 86 ? 21.466 -9.316 -6.510 1.00 94.38 86 ASP A CA 1
ATOM 729 C C . ASP A 1 86 ? 20.732 -9.960 -7.699 1.00 94.38 86 ASP A C 1
ATOM 731 O O . ASP A 1 86 ? 19.832 -10.781 -7.526 1.00 94.38 86 ASP A O 1
ATOM 735 N N . VAL A 1 87 ? 21.112 -9.579 -8.921 1.00 96.06 87 VAL A N 1
ATOM 736 C CA . VAL A 1 87 ? 20.612 -10.182 -10.160 1.00 96.06 87 VAL A CA 1
ATOM 737 C C . VAL A 1 87 ? 21.750 -10.976 -10.801 1.00 96.06 87 VAL A C 1
ATOM 739 O O . VAL A 1 87 ? 22.754 -10.401 -11.190 1.00 96.06 87 VAL A O 1
ATOM 742 N N . PRO A 1 88 ? 21.679 -12.305 -10.903 1.00 94.75 88 PRO A N 1
ATOM 743 C CA . PRO A 1 88 ? 22.753 -13.052 -11.541 1.00 94.75 88 PRO A CA 1
ATOM 744 C C . PRO A 1 88 ? 22.672 -12.942 -13.072 1.00 94.75 88 PRO A C 1
ATOM 746 O O . PRO A 1 88 ? 21.576 -12.851 -13.635 1.00 94.75 88 PRO A O 1
ATOM 749 N N . LYS A 1 89 ? 23.821 -12.981 -13.762 1.00 94.69 89 LYS A N 1
ATOM 750 C CA . LYS A 1 89 ? 23.902 -12.782 -15.224 1.00 94.69 89 LYS A CA 1
ATOM 751 C C . LYS A 1 89 ? 23.027 -13.773 -15.994 1.00 94.69 89 LYS A C 1
ATOM 753 O O . LYS A 1 89 ? 22.377 -13.400 -16.961 1.00 94.69 89 LYS A O 1
ATOM 758 N N . GLU A 1 90 ? 22.976 -15.020 -15.542 1.00 95.88 90 GLU A N 1
ATOM 759 C CA . GLU A 1 90 ? 22.184 -16.106 -16.123 1.00 95.88 90 GLU A CA 1
ATOM 760 C C . GLU A 1 90 ? 20.665 -15.912 -16.015 1.00 95.88 90 GLU A C 1
ATOM 762 O O . GLU A 1 90 ? 19.918 -16.579 -16.727 1.00 95.88 90 GLU A O 1
ATOM 767 N N . SER A 1 91 ? 20.200 -15.009 -15.147 1.00 96.25 91 SER A N 1
ATOM 768 C CA . SER A 1 91 ? 18.777 -14.668 -15.020 1.00 96.25 91 SER A CA 1
ATOM 769 C C . SER A 1 91 ? 18.331 -13.545 -15.958 1.00 96.25 91 SER A C 1
ATOM 771 O O . SER A 1 91 ? 17.166 -13.154 -15.923 1.00 96.25 91 SER A O 1
ATOM 773 N N . ILE A 1 92 ? 19.250 -13.013 -16.770 1.00 97.38 92 ILE A N 1
ATOM 774 C CA . ILE A 1 92 ? 19.002 -11.878 -17.654 1.00 97.38 92 ILE A CA 1
ATOM 775 C C . ILE A 1 92 ? 18.954 -12.378 -19.091 1.00 97.38 92 ILE A C 1
ATOM 777 O O . ILE A 1 92 ? 19.938 -12.881 -19.635 1.00 97.38 92 ILE A O 1
ATOM 781 N N . THR A 1 93 ? 17.809 -12.176 -19.725 1.00 97.75 93 THR A N 1
ATOM 782 C CA . THR A 1 93 ? 17.645 -12.282 -21.174 1.00 97.75 93 THR A CA 1
ATOM 783 C C . THR A 1 93 ? 17.409 -10.887 -21.720 1.00 97.75 93 THR A C 1
ATOM 785 O O . THR A 1 93 ? 16.500 -10.196 -21.262 1.00 97.75 93 THR A O 1
ATOM 788 N N . ILE A 1 94 ? 18.234 -10.460 -22.668 1.00 97.81 94 ILE A N 1
ATOM 789 C CA . ILE A 1 94 ? 18.213 -9.102 -23.203 1.00 97.81 94 ILE A CA 1
ATOM 790 C C . ILE A 1 94 ? 18.513 -9.136 -24.700 1.00 97.81 94 ILE A C 1
ATOM 792 O O . ILE A 1 94 ? 19.444 -9.817 -25.135 1.00 97.81 94 ILE A O 1
ATOM 796 N N . ASP A 1 95 ? 17.717 -8.407 -25.472 1.00 97.12 95 ASP A N 1
ATOM 797 C CA . ASP A 1 95 ? 17.912 -8.194 -26.901 1.00 97.12 95 ASP A CA 1
ATOM 798 C C . ASP A 1 95 ? 17.646 -6.727 -27.287 1.00 97.12 95 ASP A C 1
ATOM 800 O O . ASP A 1 95 ? 17.506 -5.849 -26.430 1.00 97.12 95 ASP A O 1
ATOM 804 N N . GLU A 1 96 ? 17.636 -6.454 -28.593 1.00 96.75 96 GLU A N 1
ATOM 805 C CA . GLU A 1 96 ? 17.445 -5.117 -29.162 1.00 96.75 96 GLU A CA 1
ATOM 806 C C . GLU A 1 96 ? 16.088 -4.483 -28.803 1.00 96.75 96 GLU A C 1
ATOM 808 O O . GLU A 1 96 ? 15.970 -3.258 -28.822 1.00 96.75 96 GLU A O 1
ATOM 813 N N . HIS A 1 97 ? 15.069 -5.269 -28.451 1.00 96.38 97 HIS A N 1
ATOM 814 C CA . HIS A 1 97 ? 13.703 -4.794 -28.216 1.00 96.38 97 HIS A CA 1
ATOM 815 C C . HIS A 1 97 ? 13.164 -5.093 -26.816 1.00 96.38 97 HIS A C 1
ATOM 817 O O . HIS A 1 97 ? 12.232 -4.415 -26.385 1.00 96.38 97 HIS A O 1
ATOM 823 N N . HIS A 1 98 ? 13.746 -6.051 -26.099 1.00 97.81 98 HIS A N 1
ATOM 824 C CA . HIS A 1 98 ? 13.197 -6.554 -24.851 1.00 97.81 98 HIS A CA 1
ATOM 825 C C . HIS A 1 98 ? 14.277 -6.851 -23.806 1.00 97.81 98 HIS A C 1
ATOM 827 O O . HIS A 1 98 ? 15.386 -7.301 -24.113 1.00 97.81 98 HIS A O 1
ATOM 833 N N . ILE A 1 99 ? 13.912 -6.672 -22.538 1.00 98.19 99 ILE A N 1
ATOM 834 C CA . ILE A 1 99 ? 14.641 -7.208 -21.391 1.00 98.19 99 ILE A CA 1
ATOM 835 C C . ILE A 1 99 ? 13.713 -8.022 -20.506 1.00 98.19 99 ILE A C 1
ATOM 837 O O . ILE A 1 99 ? 12.582 -7.641 -20.222 1.00 98.19 99 ILE A O 1
ATOM 841 N N . SER A 1 100 ? 14.238 -9.121 -19.986 1.00 98.00 100 SER A N 1
ATOM 842 C CA . SER A 1 100 ? 13.631 -9.857 -18.892 1.00 98.00 100 SER A CA 1
ATOM 843 C C . SER A 1 100 ? 14.703 -10.210 -17.869 1.00 98.00 100 SER A C 1
ATOM 845 O O . SER A 1 100 ? 15.697 -10.872 -18.170 1.00 98.00 100 SER A O 1
ATOM 847 N N . SER A 1 101 ? 14.487 -9.741 -16.646 1.00 96.81 101 SER A N 1
ATOM 848 C CA . SER A 1 101 ? 15.263 -10.067 -15.456 1.00 96.81 101 SER A CA 1
ATOM 849 C C . SER A 1 101 ? 14.330 -10.104 -14.236 1.00 96.81 101 SER A C 1
ATOM 851 O O . SER A 1 101 ? 13.206 -9.603 -14.308 1.00 96.81 101 SER A O 1
ATOM 853 N N . PRO A 1 102 ? 14.779 -10.622 -13.080 1.00 94.75 102 PRO A N 1
ATOM 854 C CA . PRO A 1 102 ? 13.989 -10.605 -11.848 1.00 94.75 102 PRO A CA 1
ATOM 855 C C . PRO A 1 102 ? 13.567 -9.213 -11.344 1.00 94.75 102 PRO A C 1
ATOM 857 O O . PRO A 1 102 ? 12.648 -9.129 -10.534 1.00 94.75 102 PRO A O 1
ATOM 860 N N . LYS A 1 103 ? 14.254 -8.133 -11.753 1.00 93.81 103 LYS A N 1
ATOM 861 C CA . LYS A 1 103 ? 14.049 -6.768 -11.220 1.00 93.81 103 LYS A CA 1
ATOM 862 C C . LYS A 1 103 ? 13.605 -5.731 -12.252 1.00 93.81 103 LYS A C 1
ATOM 864 O O . LYS A 1 103 ? 13.036 -4.717 -11.855 1.00 93.81 103 LYS A O 1
ATOM 869 N N . LEU A 1 104 ? 13.882 -5.981 -13.528 1.00 96.00 104 LEU A N 1
ATOM 870 C CA . LEU A 1 104 ? 13.548 -5.136 -14.671 1.00 96.00 104 LEU A CA 1
ATOM 871 C C . LEU A 1 104 ? 13.095 -6.036 -15.819 1.00 96.00 104 LEU A C 1
ATOM 873 O O . LEU A 1 104 ? 13.849 -6.916 -16.248 1.00 96.00 104 LEU A O 1
ATOM 877 N N . SER A 1 105 ? 11.888 -5.811 -16.316 1.00 97.56 105 SER A N 1
ATOM 878 C CA . SER A 1 105 ? 11.361 -6.515 -17.480 1.00 97.56 105 SER A CA 1
ATOM 879 C C . SER A 1 105 ? 10.508 -5.588 -18.327 1.00 97.56 105 SER A C 1
ATOM 881 O O . SER A 1 105 ? 9.945 -4.625 -17.807 1.00 97.56 105 SER A O 1
ATOM 883 N N . GLY A 1 106 ? 10.404 -5.895 -19.615 1.00 97.81 106 GLY A N 1
ATOM 884 C CA . GLY A 1 106 ? 9.530 -5.212 -20.554 1.00 97.81 106 GLY A CA 1
ATOM 885 C C . GLY A 1 106 ? 10.200 -4.880 -21.881 1.00 97.81 106 GLY A C 1
ATOM 886 O O . GLY A 1 106 ? 11.392 -5.112 -22.087 1.00 97.81 106 GLY A O 1
ATOM 887 N N . ASP A 1 107 ? 9.406 -4.301 -22.772 1.00 97.44 107 ASP A N 1
ATOM 888 C CA . ASP A 1 107 ? 9.858 -3.806 -24.065 1.00 97.44 107 ASP A CA 1
ATOM 889 C C . ASP A 1 107 ? 10.499 -2.431 -23.905 1.00 97.44 107 ASP A C 1
ATOM 891 O O . ASP A 1 107 ? 9.925 -1.523 -23.287 1.00 97.44 107 ASP A O 1
ATOM 895 N N . TRP A 1 108 ? 11.674 -2.257 -24.504 1.00 96.06 108 TRP A N 1
ATOM 896 C CA . TRP A 1 108 ? 12.358 -0.972 -24.537 1.00 96.06 108 TRP A CA 1
ATOM 897 C C . TRP A 1 108 ? 11.496 0.096 -25.204 1.00 96.06 108 TRP A C 1
ATOM 899 O O . TRP A 1 108 ? 10.756 -0.179 -26.156 1.00 96.06 108 TRP A O 1
ATOM 909 N N . LEU A 1 109 ? 11.626 1.346 -24.746 1.00 94.06 109 LEU A N 1
ATOM 910 C CA . LEU A 1 109 ? 10.943 2.465 -25.394 1.00 94.06 109 LEU A CA 1
ATOM 911 C C . LEU A 1 109 ? 11.314 2.554 -26.886 1.00 94.06 109 LEU A C 1
ATOM 913 O O . LEU A 1 109 ? 10.428 2.648 -27.741 1.00 94.06 109 LEU A O 1
ATOM 917 N N . TRP A 1 110 ? 12.607 2.420 -27.195 1.00 92.44 110 TRP A N 1
ATOM 918 C CA . TRP A 1 110 ? 13.136 2.309 -28.556 1.00 92.44 110 TRP A CA 1
ATOM 919 C C . TRP A 1 110 ? 14.202 1.208 -28.667 1.00 92.44 110 TRP A C 1
ATOM 921 O O . TRP A 1 110 ? 14.732 0.778 -27.646 1.00 92.44 110 TRP A O 1
ATOM 931 N N . PRO A 1 111 ? 14.541 0.749 -29.888 1.00 94.12 111 PRO A N 1
ATOM 932 C CA . PRO A 1 111 ? 15.564 -0.275 -30.082 1.00 94.12 111 PRO A CA 1
ATOM 933 C C . PRO A 1 111 ? 16.947 0.120 -29.541 1.00 94.12 111 PRO A C 1
ATOM 935 O O . PRO A 1 111 ? 17.366 1.278 -29.662 1.00 94.12 111 PRO A O 1
ATOM 938 N N . VAL A 1 112 ? 17.669 -0.857 -28.988 1.00 95.44 112 VAL A N 1
ATOM 939 C CA . VAL A 1 112 ? 18.998 -0.686 -28.375 1.00 95.44 112 VAL A CA 1
ATOM 940 C C . VAL A 1 112 ? 20.062 -1.552 -29.059 1.00 95.44 112 VAL A C 1
ATOM 942 O O . VAL A 1 112 ? 19.764 -2.573 -29.669 1.00 95.44 112 VAL A O 1
ATOM 945 N N . LYS A 1 113 ? 21.334 -1.173 -28.943 1.00 96.06 113 LYS A N 1
ATOM 946 C CA . LYS A 1 113 ? 22.477 -1.894 -29.529 1.00 96.06 113 LYS A CA 1
ATOM 947 C C . LYS A 1 113 ? 23.684 -1.893 -28.595 1.00 96.06 113 LYS A C 1
ATOM 949 O O . LYS A 1 113 ? 23.692 -1.192 -27.588 1.00 96.06 113 LYS A O 1
ATOM 954 N N . ASP A 1 114 ? 24.721 -2.642 -28.966 1.00 96.31 114 ASP A N 1
ATOM 955 C CA . ASP A 1 114 ? 25.995 -2.718 -28.231 1.00 96.31 114 ASP A CA 1
ATOM 956 C C . ASP A 1 114 ? 25.813 -3.116 -26.755 1.00 96.31 114 ASP A C 1
ATOM 958 O O . ASP A 1 114 ? 26.458 -2.571 -25.864 1.00 96.31 114 ASP A O 1
ATOM 962 N N . ILE A 1 115 ? 24.895 -4.052 -26.505 1.00 97.62 115 ILE A N 1
ATOM 963 C CA . ILE A 1 115 ? 24.474 -4.440 -25.159 1.00 97.62 115 ILE A CA 1
ATOM 964 C C . ILE A 1 115 ? 25.605 -5.180 -24.438 1.00 97.62 115 ILE A C 1
ATOM 966 O O . ILE A 1 115 ? 26.087 -6.215 -24.909 1.00 97.62 115 ILE A O 1
ATOM 970 N N . THR A 1 116 ? 25.975 -4.696 -23.257 1.00 97.69 116 THR A N 1
ATOM 971 C CA . THR A 1 116 ? 26.895 -5.363 -22.334 1.00 97.69 116 THR A CA 1
ATOM 972 C C . THR A 1 116 ? 26.201 -5.642 -21.006 1.00 97.69 116 THR A C 1
ATOM 974 O O . THR A 1 116 ? 25.339 -4.893 -20.552 1.00 97.69 116 THR A O 1
ATOM 977 N N . VAL A 1 117 ? 26.554 -6.773 -20.392 1.00 97.38 117 VAL A N 1
ATOM 978 C CA . VAL A 1 117 ? 26.051 -7.176 -19.074 1.00 97.38 117 VAL A CA 1
ATOM 979 C C . VAL A 1 117 ? 27.232 -7.646 -18.246 1.00 97.38 117 VAL A C 1
ATOM 981 O O . VAL A 1 117 ? 27.788 -8.724 -18.500 1.00 97.38 117 VAL A O 1
ATOM 984 N N . ASP A 1 118 ? 27.581 -6.858 -17.242 1.00 96.75 118 ASP A N 1
ATOM 985 C CA . ASP A 1 118 ? 28.682 -7.112 -16.328 1.00 96.75 118 ASP A CA 1
ATOM 986 C C . ASP A 1 118 ? 28.155 -7.315 -14.912 1.00 96.75 118 ASP A C 1
ATOM 988 O O . ASP A 1 118 ? 27.268 -6.605 -14.442 1.00 96.75 118 ASP A O 1
ATOM 992 N N . VAL A 1 119 ? 28.700 -8.315 -14.220 1.00 95.50 119 VAL A N 1
ATOM 993 C CA . VAL A 1 119 ? 28.331 -8.621 -12.836 1.00 95.50 119 VAL A CA 1
ATOM 994 C C . VAL A 1 119 ? 29.588 -8.602 -11.985 1.00 95.50 119 VAL A C 1
ATOM 996 O O . VAL A 1 119 ? 30.515 -9.382 -12.210 1.00 95.50 119 VAL A O 1
ATOM 999 N N . VAL A 1 120 ? 29.619 -7.700 -11.005 1.00 92.88 120 VAL A N 1
ATOM 1000 C CA . VAL A 1 120 ? 30.735 -7.517 -10.073 1.00 92.88 120 VAL A CA 1
ATOM 1001 C C . VAL A 1 120 ? 30.197 -7.593 -8.648 1.00 92.88 120 VAL A C 1
ATOM 1003 O O . VAL A 1 120 ? 29.539 -6.678 -8.153 1.00 92.88 120 VAL A O 1
ATOM 1006 N N . GLY A 1 121 ? 30.479 -8.707 -7.971 1.00 92.69 121 GLY A N 1
ATOM 1007 C CA . GLY A 1 121 ? 29.903 -8.987 -6.657 1.00 92.69 121 GLY A CA 1
ATOM 1008 C C . GLY A 1 121 ? 28.386 -9.150 -6.754 1.00 92.69 121 GLY A C 1
ATOM 1009 O O . GLY A 1 121 ? 27.909 -9.987 -7.513 1.00 92.69 121 GLY A O 1
ATOM 1010 N N . SER A 1 122 ? 27.637 -8.348 -5.996 1.00 93.50 122 SER A N 1
ATOM 1011 C CA . SER A 1 122 ? 26.172 -8.286 -6.076 1.00 93.50 122 SER A CA 1
ATOM 1012 C C . SER A 1 122 ? 25.661 -7.261 -7.088 1.00 93.50 122 SER A C 1
ATOM 1014 O O . SER A 1 122 ? 24.455 -7.160 -7.280 1.00 93.50 122 SER A O 1
ATOM 1016 N N . ILE A 1 123 ? 26.532 -6.477 -7.725 1.00 96.12 123 ILE A N 1
ATOM 1017 C CA . ILE A 1 123 ? 26.113 -5.418 -8.644 1.00 96.12 123 ILE A CA 1
ATOM 1018 C C . ILE A 1 123 ? 26.064 -5.975 -10.060 1.00 96.12 123 ILE A C 1
ATOM 1020 O O . ILE A 1 123 ? 27.047 -6.514 -10.561 1.00 96.12 123 ILE A O 1
ATOM 1024 N N . THR A 1 124 ? 24.918 -5.804 -10.706 1.00 97.25 124 THR A N 1
ATOM 1025 C CA . THR A 1 124 ? 24.727 -6.017 -12.140 1.00 97.25 124 THR A CA 1
ATOM 1026 C C . THR A 1 124 ? 24.655 -4.680 -12.829 1.00 97.25 124 THR A C 1
ATOM 1028 O O . THR A 1 124 ? 23.838 -3.833 -12.463 1.00 97.25 124 THR A O 1
ATOM 1031 N N . GLN A 1 125 ? 25.479 -4.523 -13.848 1.00 97.81 125 GLN A N 1
ATOM 1032 C CA . GLN A 1 125 ? 25.516 -3.356 -14.698 1.00 97.81 125 GLN A CA 1
ATOM 1033 C C . GLN A 1 125 ? 25.168 -3.781 -16.120 1.00 97.81 125 GLN A C 1
ATOM 1035 O O . GLN A 1 125 ? 25.778 -4.699 -16.667 1.00 97.81 125 GLN A O 1
ATOM 1040 N N . ILE A 1 126 ? 24.157 -3.134 -16.689 1.00 97.94 126 ILE A N 1
ATOM 1041 C CA . ILE A 1 126 ? 23.782 -3.292 -18.092 1.00 97.94 126 ILE A CA 1
ATOM 1042 C C . ILE A 1 126 ? 24.077 -1.975 -18.785 1.00 97.94 126 ILE A C 1
ATOM 1044 O O . ILE A 1 126 ? 23.645 -0.923 -18.313 1.00 97.94 126 ILE A O 1
ATOM 1048 N N . GLU A 1 127 ? 24.784 -2.035 -19.901 1.00 97.94 127 GLU A N 1
ATOM 1049 C CA . GLU A 1 127 ? 25.047 -0.866 -20.731 1.00 97.94 127 GLU A CA 1
ATOM 1050 C C . GLU A 1 127 ? 24.587 -1.134 -22.154 1.00 97.94 127 GLU A C 1
ATOM 1052 O O . GLU A 1 127 ? 24.643 -2.265 -22.636 1.00 97.94 127 GLU A O 1
ATOM 1057 N N . PHE A 1 128 ? 24.105 -0.097 -22.824 1.00 97.25 128 PHE A N 1
ATOM 1058 C CA . PHE A 1 128 ? 23.744 -0.163 -24.234 1.00 97.25 128 PHE A CA 1
ATOM 1059 C C . PHE A 1 128 ? 23.749 1.232 -24.848 1.00 97.25 128 PHE A C 1
ATOM 1061 O O . PHE A 1 128 ? 23.717 2.247 -24.149 1.00 97.25 128 PHE A O 1
ATOM 1068 N N . ASN A 1 129 ? 23.750 1.274 -26.176 1.00 95.06 129 ASN A N 1
ATOM 1069 C CA . ASN A 1 129 ? 23.602 2.494 -26.952 1.00 95.06 129 ASN A CA 1
ATOM 1070 C C . ASN A 1 129 ? 22.255 2.522 -27.676 1.00 95.06 129 ASN A C 1
ATOM 1072 O O . ASN A 1 129 ? 21.722 1.488 -28.075 1.00 95.06 129 ASN A O 1
ATOM 1076 N N . THR A 1 130 ? 21.747 3.718 -27.941 1.00 91.62 130 THR A N 1
ATOM 1077 C CA . THR A 1 130 ? 20.598 3.946 -28.822 1.00 91.62 130 THR A CA 1
ATOM 1078 C C . THR A 1 130 ? 21.053 4.297 -30.238 1.00 91.62 130 THR A C 1
ATOM 1080 O O . THR A 1 130 ? 22.191 4.719 -30.487 1.00 91.62 130 THR A O 1
ATOM 1083 N N . THR A 1 131 ? 20.169 4.094 -31.214 1.00 80.75 131 THR A N 1
ATOM 1084 C CA . THR A 1 131 ? 20.422 4.450 -32.621 1.00 80.75 131 THR A CA 1
ATOM 1085 C C . THR A 1 131 ? 20.346 5.957 -32.864 1.00 80.75 131 THR A C 1
ATOM 1087 O O . THR A 1 131 ? 21.095 6.477 -33.689 1.00 80.75 131 THR A O 1
ATOM 1090 N N . GLU A 1 132 ? 19.506 6.658 -32.105 1.00 79.94 132 GLU A N 1
ATOM 1091 C CA . GLU A 1 132 ? 19.290 8.102 -32.191 1.00 79.94 132 GLU A CA 1
ATOM 1092 C C . GLU A 1 132 ? 19.564 8.789 -30.845 1.00 79.94 132 GLU A C 1
ATOM 1094 O O . GLU A 1 132 ? 19.355 8.194 -29.783 1.00 79.94 132 GLU A O 1
ATOM 1099 N N . ASN A 1 133 ? 20.002 10.056 -30.891 1.00 81.69 133 ASN A N 1
ATOM 1100 C CA . ASN A 1 133 ? 20.156 10.900 -29.701 1.00 81.69 133 ASN A CA 1
ATOM 1101 C C . ASN A 1 133 ? 18.803 11.487 -29.298 1.00 81.69 133 ASN A C 1
ATOM 1103 O O . ASN A 1 133 ? 18.484 12.636 -29.608 1.00 81.69 133 ASN A O 1
ATOM 1107 N N . VAL A 1 134 ? 17.981 10.646 -28.678 1.00 82.69 134 VAL A N 1
ATOM 1108 C CA . VAL A 1 134 ? 16.651 10.997 -28.179 1.00 82.69 134 VAL A CA 1
ATOM 1109 C C . VAL A 1 134 ? 16.673 10.870 -26.666 1.00 82.69 134 VAL A C 1
ATOM 1111 O O . VAL A 1 134 ? 17.176 9.883 -26.139 1.00 82.69 134 VAL A O 1
ATOM 1114 N N . GLN A 1 135 ? 16.128 11.854 -25.955 1.00 84.44 135 GLN A N 1
ATOM 1115 C CA . GLN A 1 135 ? 15.923 11.754 -24.512 1.00 84.44 135 GLN A CA 1
ATOM 1116 C C . GLN A 1 135 ? 14.854 10.693 -24.227 1.00 84.44 135 GLN A C 1
ATOM 1118 O O . GLN A 1 135 ? 13.765 10.755 -24.793 1.00 84.44 135 GLN A O 1
ATOM 1123 N N . TRP A 1 136 ? 15.142 9.731 -23.348 1.00 89.81 136 TRP A N 1
ATOM 1124 C CA . TRP A 1 136 ? 14.153 8.736 -22.936 1.00 89.81 136 TRP A CA 1
ATOM 1125 C C . TRP A 1 136 ? 13.411 9.237 -21.701 1.00 89.81 136 TRP A C 1
ATOM 1127 O O . TRP A 1 136 ? 13.996 9.298 -20.621 1.00 89.81 136 TRP A O 1
ATOM 1137 N N . PRO A 1 137 ? 12.124 9.602 -21.804 1.00 88.88 137 PRO A N 1
ATOM 1138 C CA . PRO A 1 137 ? 11.335 9.922 -20.620 1.00 88.88 137 PRO A CA 1
ATOM 1139 C C . PRO A 1 137 ? 10.970 8.668 -19.814 1.00 88.88 137 PRO A C 1
ATOM 1141 O O . PRO A 1 137 ? 10.713 8.777 -18.620 1.00 88.88 137 PRO A O 1
ATOM 1144 N N . LEU A 1 138 ? 10.966 7.490 -20.443 1.00 91.38 138 LEU A N 1
ATOM 1145 C CA . LEU A 1 138 ? 10.679 6.184 -19.850 1.00 91.38 138 LEU A CA 1
ATOM 1146 C C . LEU A 1 138 ? 11.694 5.158 -20.356 1.00 91.38 138 LEU A C 1
ATOM 1148 O O . LEU A 1 138 ? 12.128 5.238 -21.501 1.00 91.38 138 LEU A O 1
ATOM 1152 N N . LEU A 1 139 ? 12.028 4.166 -19.528 1.00 93.25 139 LEU A N 1
ATOM 1153 C CA . LEU A 1 139 ? 12.900 3.063 -19.945 1.00 93.25 139 LEU A CA 1
ATOM 1154 C C . LEU A 1 139 ? 12.133 1.974 -20.715 1.00 93.25 139 LEU A C 1
ATOM 1156 O O . LEU A 1 139 ? 12.589 1.492 -21.750 1.00 93.25 139 LEU A O 1
ATOM 1160 N N . ILE A 1 140 ? 10.961 1.608 -20.199 1.00 95.62 140 ILE A N 1
ATOM 1161 C CA . ILE A 1 140 ? 10.114 0.521 -20.692 1.00 95.62 140 ILE A CA 1
ATOM 1162 C C . ILE A 1 140 ? 8.793 1.109 -21.181 1.00 95.62 140 ILE A C 1
ATOM 1164 O O . ILE A 1 140 ? 8.228 1.972 -20.505 1.00 95.62 140 ILE A O 1
ATOM 1168 N N . LYS A 1 141 ? 8.295 0.644 -22.334 1.00 94.88 141 LYS A N 1
ATOM 1169 C CA . LYS A 1 141 ? 7.004 1.079 -22.898 1.00 94.88 141 LYS A CA 1
ATOM 1170 C C . LYS A 1 141 ? 5.846 0.107 -22.678 1.00 94.88 141 LYS A C 1
ATOM 1172 O O . LYS A 1 141 ? 4.701 0.525 -22.808 1.00 94.88 141 LYS A O 1
ATOM 1177 N N . GLY A 1 142 ? 6.118 -1.152 -22.340 1.00 95.62 142 GLY A N 1
ATOM 1178 C CA . GLY A 1 142 ? 5.107 -2.198 -22.145 1.00 95.62 142 GLY A CA 1
ATOM 1179 C C . GLY A 1 142 ? 5.733 -3.588 -22.166 1.00 95.62 142 GLY A C 1
ATOM 1180 O O . GLY A 1 142 ? 6.858 -3.745 -21.695 1.00 95.62 142 GLY A O 1
ATOM 1181 N N . GLY A 1 143 ? 5.019 -4.595 -22.673 1.00 94.88 143 GLY A N 1
ATOM 1182 C CA . GLY A 1 143 ? 5.603 -5.904 -22.969 1.00 94.88 143 GLY A CA 1
ATOM 1183 C C . GLY A 1 143 ? 5.911 -6.742 -21.736 1.00 94.88 143 GLY A C 1
ATOM 1184 O O . GLY A 1 143 ? 7.014 -7.249 -21.581 1.00 94.88 143 GLY A O 1
ATOM 1185 N N . ASN A 1 144 ? 4.941 -6.892 -20.834 1.00 94.56 144 ASN A N 1
ATOM 1186 C CA . ASN A 1 144 ? 5.136 -7.511 -19.514 1.00 94.56 144 ASN A CA 1
ATOM 1187 C C . ASN A 1 144 ? 6.135 -6.741 -18.610 1.00 94.56 144 ASN A C 1
ATOM 1189 O O . ASN A 1 144 ? 7.130 -7.311 -18.145 1.00 94.56 144 ASN A O 1
ATOM 1193 N N . PRO A 1 145 ? 5.856 -5.452 -18.333 1.00 96.19 145 PRO A N 1
ATOM 1194 C CA . PRO A 1 145 ? 6.732 -4.619 -17.524 1.00 96.19 145 PRO A CA 1
ATOM 1195 C C . PRO A 1 145 ? 6.820 -5.096 -16.069 1.00 96.19 145 PRO A C 1
ATOM 1197 O O . PRO A 1 145 ? 5.843 -5.620 -15.523 1.00 96.19 145 PRO A O 1
ATOM 1200 N N . ASP A 1 146 ? 7.966 -4.865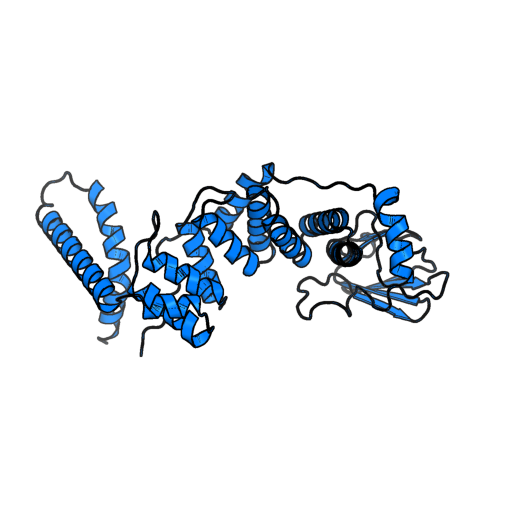 -15.426 1.00 95.12 146 ASP A N 1
ATOM 1201 C CA . ASP A 1 146 ? 8.124 -5.069 -13.982 1.00 95.12 146 ASP A CA 1
ATOM 1202 C C . ASP A 1 146 ? 7.263 -4.083 -13.169 1.00 95.12 146 ASP A C 1
ATOM 1204 O O . ASP A 1 146 ? 6.671 -3.143 -13.704 1.00 95.12 146 ASP A O 1
ATOM 1208 N N . GLY A 1 147 ? 7.182 -4.285 -11.853 1.00 93.00 147 GLY A N 1
ATOM 1209 C CA . GLY A 1 147 ? 6.320 -3.484 -10.986 1.00 93.00 147 GLY A CA 1
ATOM 1210 C C . GLY A 1 147 ? 6.662 -1.987 -10.935 1.00 93.00 147 GLY A C 1
ATOM 1211 O O . GLY A 1 147 ? 5.748 -1.167 -10.832 1.00 93.00 147 GLY A O 1
ATOM 1212 N N . LEU A 1 148 ? 7.944 -1.617 -11.033 1.00 91.50 148 LEU A N 1
ATOM 1213 C CA . LEU A 1 148 ? 8.376 -0.217 -11.052 1.00 91.50 148 LEU A CA 1
ATOM 1214 C C . LEU A 1 148 ? 8.133 0.408 -12.432 1.00 91.50 148 LEU A C 1
ATOM 1216 O O . LEU A 1 148 ? 7.609 1.519 -12.515 1.00 91.50 148 LEU A O 1
ATOM 1220 N N . SER A 1 149 ? 8.417 -0.328 -13.509 1.00 94.31 149 SER A N 1
ATOM 1221 C CA . SER A 1 149 ? 8.053 0.086 -14.870 1.00 94.31 149 SER A CA 1
ATOM 1222 C C . SER A 1 149 ? 6.539 0.290 -15.018 1.00 94.31 149 SER A C 1
ATOM 1224 O O . SER A 1 149 ? 6.110 1.304 -15.567 1.00 94.31 149 SER A O 1
ATOM 1226 N N . CYS A 1 150 ? 5.717 -0.606 -14.457 1.00 95.31 150 CYS A N 1
ATOM 1227 C CA . CYS A 1 150 ? 4.259 -0.458 -14.392 1.00 95.31 150 CYS A CA 1
ATOM 1228 C C . CYS A 1 150 ? 3.844 0.854 -13.715 1.00 95.31 150 CYS A C 1
ATOM 1230 O O . CYS A 1 150 ? 2.956 1.546 -14.208 1.00 95.31 150 CYS A O 1
ATOM 1232 N N . PHE A 1 151 ? 4.494 1.220 -12.606 1.00 91.75 151 PHE A N 1
ATOM 1233 C CA . PHE A 1 151 ? 4.197 2.467 -11.905 1.00 91.75 151 PHE A CA 1
ATOM 1234 C C . PHE A 1 151 ? 4.455 3.687 -12.795 1.00 91.75 151 PHE A C 1
ATOM 1236 O O . PHE A 1 151 ? 3.591 4.554 -12.921 1.00 91.75 151 PHE A O 1
ATOM 1243 N N . TYR A 1 152 ? 5.605 3.740 -13.472 1.00 91.44 152 TYR A N 1
ATOM 1244 C CA . TYR A 1 152 ? 5.913 4.846 -14.379 1.00 91.44 152 TYR A CA 1
ATOM 1245 C C . TYR A 1 152 ? 4.968 4.902 -15.585 1.00 91.44 152 TYR A C 1
ATOM 1247 O O . TYR A 1 152 ? 4.499 5.983 -15.940 1.00 91.44 152 TYR A O 1
ATOM 1255 N N . LEU A 1 153 ? 4.626 3.752 -16.170 1.00 94.12 153 LEU A N 1
ATOM 1256 C CA . LEU A 1 153 ? 3.651 3.670 -17.259 1.00 94.12 153 LEU A CA 1
ATOM 1257 C C . LEU A 1 153 ? 2.268 4.164 -16.825 1.00 94.12 153 LEU A C 1
ATOM 1259 O O . LEU A 1 153 ? 1.632 4.925 -17.553 1.00 94.12 153 LEU A O 1
ATOM 1263 N N . ALA A 1 154 ? 1.825 3.805 -15.618 1.00 92.69 154 ALA A N 1
ATOM 1264 C CA . ALA A 1 154 ? 0.569 4.289 -15.060 1.00 92.69 154 ALA A CA 1
ATOM 1265 C C . ALA A 1 154 ? 0.551 5.814 -14.874 1.00 92.69 154 ALA A C 1
ATOM 1267 O O . ALA A 1 154 ? -0.463 6.451 -15.166 1.00 92.69 154 ALA A O 1
ATOM 1268 N N . LEU A 1 155 ? 1.662 6.414 -14.432 1.00 88.75 155 LEU A N 1
ATOM 1269 C CA . LEU A 1 155 ? 1.778 7.871 -14.309 1.00 88.75 155 LEU A CA 1
ATOM 1270 C C . LEU A 1 155 ? 1.646 8.563 -15.668 1.00 88.75 155 LEU A C 1
ATOM 1272 O O . LEU A 1 155 ? 0.853 9.498 -15.797 1.00 88.75 155 LEU A O 1
ATOM 1276 N N . VAL A 1 156 ? 2.364 8.074 -16.683 1.00 90.12 156 VAL A N 1
ATOM 1277 C CA . VAL A 1 156 ? 2.300 8.644 -18.037 1.00 90.12 156 VAL A CA 1
ATOM 1278 C C . VAL A 1 156 ? 0.910 8.461 -18.639 1.00 90.12 156 VAL A C 1
ATOM 1280 O O . VAL A 1 156 ? 0.350 9.408 -19.192 1.00 90.12 156 VAL A O 1
ATOM 1283 N N . ALA A 1 157 ? 0.294 7.288 -18.479 1.00 92.06 157 ALA A N 1
ATOM 1284 C CA . ALA A 1 157 ? -1.075 7.052 -18.926 1.00 92.06 157 ALA A CA 1
ATOM 1285 C C . ALA A 1 157 ? -2.074 8.007 -18.248 1.00 92.06 157 ALA A C 1
ATOM 1287 O O . ALA A 1 157 ? -2.932 8.581 -18.923 1.00 92.06 157 ALA A O 1
ATOM 1288 N N . ASN A 1 158 ? -1.929 8.250 -16.942 1.00 88.31 158 ASN A N 1
ATOM 1289 C CA . ASN A 1 158 ? -2.797 9.164 -16.201 1.00 88.31 158 ASN A CA 1
ATOM 1290 C C . ASN A 1 158 ? -2.641 10.622 -16.673 1.00 88.31 158 ASN A C 1
ATOM 1292 O O . ASN A 1 158 ? -3.630 11.297 -16.950 1.00 88.31 158 ASN A O 1
ATOM 1296 N N . GLN A 1 159 ? -1.405 11.092 -16.864 1.00 83.69 159 GLN A N 1
ATOM 1297 C CA . GLN A 1 159 ? -1.123 12.424 -17.427 1.00 83.69 159 GLN A CA 1
ATOM 1298 C C . GLN A 1 159 ? -1.696 12.598 -18.838 1.00 83.69 159 GLN A C 1
ATOM 1300 O O . GLN A 1 159 ? -2.102 13.691 -19.228 1.00 83.69 159 GLN A O 1
ATOM 1305 N N . SER A 1 160 ? -1.775 11.496 -19.577 1.00 85.69 160 SER A N 1
ATOM 1306 C CA . SER A 1 160 ? -2.339 11.419 -20.923 1.00 85.69 160 SER A CA 1
ATOM 1307 C C . SER A 1 160 ? -3.865 11.268 -20.937 1.00 85.69 160 SER A C 1
ATOM 1309 O O . SER A 1 160 ? -4.444 11.050 -22.000 1.00 85.69 160 SER A O 1
ATOM 1311 N N . GLN A 1 161 ? -4.523 11.346 -19.772 1.00 87.94 161 GLN A N 1
ATOM 1312 C CA . GLN A 1 161 ? -5.966 11.141 -19.588 1.00 87.94 161 GLN A CA 1
ATOM 1313 C C . GLN A 1 161 ? -6.460 9.760 -20.065 1.00 87.94 161 GLN A C 1
ATOM 1315 O O . GLN A 1 161 ? -7.632 9.578 -20.393 1.00 87.94 161 GLN A O 1
ATOM 1320 N N . LYS A 1 162 ? -5.576 8.757 -20.092 1.00 91.06 162 LYS A N 1
ATOM 1321 C CA . LYS A 1 162 ? -5.886 7.362 -20.430 1.00 91.06 162 LYS A CA 1
ATOM 1322 C C . LYS A 1 162 ? -6.128 6.565 -19.148 1.00 91.06 162 LYS A C 1
ATOM 1324 O O . LYS A 1 162 ? -5.328 5.706 -18.782 1.00 91.06 162 LYS A O 1
ATOM 1329 N N . GLN A 1 163 ? -7.226 6.870 -18.456 1.00 90.00 163 GLN A N 1
ATOM 1330 C CA . GLN A 1 163 ? -7.533 6.304 -17.134 1.00 90.00 163 GLN A CA 1
ATOM 1331 C C . GLN A 1 163 ? -7.580 4.768 -17.134 1.00 90.00 163 GLN A C 1
ATOM 1333 O O . GLN A 1 163 ? -6.959 4.151 -16.276 1.00 90.00 163 GLN A O 1
ATOM 1338 N N . ASP A 1 164 ? -8.207 4.138 -18.132 1.00 91.31 164 ASP A N 1
ATOM 1339 C CA . ASP A 1 164 ? -8.279 2.669 -18.216 1.00 91.31 164 ASP A CA 1
ATOM 1340 C C . ASP A 1 164 ? -6.897 2.006 -18.318 1.00 91.31 164 ASP A C 1
ATOM 1342 O O . ASP A 1 164 ? -6.641 0.979 -17.687 1.00 91.31 164 ASP A O 1
ATOM 1346 N N . ILE A 1 165 ? -5.984 2.621 -19.076 1.00 94.12 165 ILE A N 1
ATOM 1347 C CA . ILE A 1 165 ? -4.602 2.149 -19.240 1.00 94.12 165 ILE A CA 1
ATOM 1348 C C . ILE A 1 165 ? -3.808 2.383 -17.952 1.00 94.12 165 ILE A C 1
ATOM 1350 O O . ILE A 1 165 ? -3.032 1.521 -17.538 1.00 94.12 165 ILE A O 1
ATOM 1354 N N . ALA A 1 166 ? -4.027 3.520 -17.285 1.00 93.94 166 ALA A N 1
ATOM 1355 C CA . ALA A 1 166 ? -3.413 3.796 -15.993 1.00 93.94 166 ALA A CA 1
ATOM 1356 C C . ALA A 1 166 ? -3.823 2.737 -14.960 1.00 93.94 166 ALA A C 1
ATOM 1358 O O . ALA A 1 166 ? -2.956 2.133 -14.334 1.00 93.94 166 ALA A O 1
ATOM 1359 N N . LEU A 1 167 ? -5.120 2.436 -14.852 1.00 92.94 167 LEU A N 1
ATOM 1360 C CA . LEU A 1 167 ? -5.643 1.398 -13.961 1.00 92.94 167 LEU A CA 1
ATOM 1361 C C . LEU A 1 167 ? -5.125 0.004 -14.323 1.00 92.94 167 LEU A C 1
ATOM 1363 O O . LEU A 1 167 ? -4.815 -0.782 -13.429 1.00 92.94 167 LEU A O 1
ATOM 1367 N N . TYR A 1 168 ? -4.994 -0.303 -15.616 1.00 95.00 168 TYR A N 1
ATOM 1368 C CA . TYR A 1 168 ? -4.379 -1.546 -16.075 1.00 95.00 168 TYR A CA 1
ATOM 1369 C C . TYR A 1 168 ? -2.935 -1.682 -15.576 1.00 95.00 168 TYR A C 1
ATOM 1371 O O . TYR A 1 168 ? -2.604 -2.683 -14.938 1.00 95.00 168 TYR A O 1
ATOM 1379 N N . TYR A 1 169 ? -2.080 -0.680 -15.808 1.00 96.38 169 TYR A N 1
ATOM 1380 C CA . TYR A 1 169 ? -0.687 -0.745 -15.364 1.00 96.38 169 TYR A CA 1
ATOM 1381 C C . TYR A 1 169 ? -0.551 -0.696 -13.841 1.00 96.38 169 TYR A C 1
ATOM 1383 O O . TYR A 1 169 ? 0.280 -1.419 -13.296 1.00 96.38 169 TYR A O 1
ATOM 1391 N N . MET A 1 170 ? -1.396 0.061 -13.136 1.00 94.06 170 MET A N 1
ATOM 1392 C CA . MET A 1 170 ? -1.443 0.025 -11.671 1.00 94.06 170 MET A CA 1
ATOM 1393 C C . MET A 1 170 ? -1.770 -1.385 -11.177 1.00 94.06 170 MET A C 1
ATOM 1395 O O . MET A 1 170 ? -0.995 -1.937 -10.405 1.00 94.06 170 MET A O 1
ATOM 1399 N N . GLN A 1 171 ? -2.832 -2.023 -11.684 1.00 94.25 171 GLN A N 1
ATOM 1400 C CA . GLN A 1 171 ? -3.191 -3.390 -11.296 1.00 94.25 171 GLN A CA 1
ATOM 1401 C C . GLN A 1 171 ? -2.054 -4.383 -11.576 1.00 94.25 171 GLN A C 1
ATOM 1403 O O . GLN A 1 171 ? -1.708 -5.203 -10.725 1.00 94.25 171 GLN A O 1
ATOM 1408 N N . ARG A 1 172 ? -1.440 -4.298 -12.760 1.00 95.19 172 ARG A N 1
ATOM 1409 C CA . ARG A 1 172 ? -0.286 -5.120 -13.150 1.00 95.19 172 ARG A CA 1
ATOM 1410 C C . ARG A 1 172 ? 0.890 -4.936 -12.190 1.00 95.19 172 ARG A C 1
ATOM 1412 O O . ARG A 1 172 ? 1.461 -5.925 -11.732 1.00 95.19 172 ARG A O 1
ATOM 1419 N N . GLY A 1 173 ? 1.211 -3.694 -11.838 1.00 94.38 173 GLY A N 1
ATOM 1420 C CA . GLY A 1 173 ? 2.260 -3.378 -10.875 1.00 94.38 173 GLY A CA 1
ATOM 1421 C C . GLY A 1 173 ? 1.934 -3.869 -9.465 1.00 94.38 173 GLY A C 1
ATOM 1422 O O . GLY A 1 173 ? 2.809 -4.399 -8.784 1.00 94.38 173 GLY A O 1
ATOM 1423 N N . THR A 1 174 ? 0.669 -3.791 -9.043 1.00 92.69 174 THR A N 1
ATOM 1424 C CA . THR A 1 174 ? 0.203 -4.368 -7.776 1.00 92.69 174 THR A CA 1
ATOM 1425 C C . THR A 1 174 ? 0.376 -5.887 -7.757 1.00 92.69 174 THR A C 1
ATOM 1427 O O . THR A 1 174 ? 0.855 -6.445 -6.772 1.00 92.69 174 THR A O 1
ATOM 1430 N N . MET A 1 175 ? 0.038 -6.572 -8.854 1.00 92.50 175 MET A N 1
ATOM 1431 C CA . MET A 1 175 ? 0.256 -8.017 -9.000 1.00 92.50 175 MET A CA 1
ATOM 1432 C C . MET A 1 175 ? 1.746 -8.384 -8.984 1.00 92.50 175 MET A C 1
ATOM 1434 O O . MET A 1 175 ? 2.103 -9.447 -8.480 1.00 92.50 175 MET A O 1
ATOM 1438 N N . ALA A 1 176 ? 2.611 -7.489 -9.468 1.00 91.69 176 ALA A N 1
ATOM 1439 C CA . ALA A 1 176 ? 4.067 -7.584 -9.357 1.00 91.69 176 ALA A CA 1
ATOM 1440 C C . ALA A 1 176 ? 4.613 -7.154 -7.977 1.00 91.69 176 ALA A C 1
ATOM 1442 O O . ALA A 1 176 ? 5.823 -7.011 -7.814 1.00 91.69 176 ALA A O 1
ATOM 1443 N N . ASN A 1 177 ? 3.739 -6.968 -6.979 1.00 89.81 177 ASN A N 1
ATOM 1444 C CA . ASN A 1 177 ? 4.082 -6.591 -5.609 1.00 89.81 177 ASN A CA 1
ATOM 1445 C C . ASN A 1 177 ? 4.818 -5.244 -5.494 1.00 89.81 177 ASN A C 1
ATOM 1447 O O . ASN A 1 177 ? 5.709 -5.091 -4.663 1.00 89.81 177 ASN A O 1
ATOM 1451 N N . ASN A 1 178 ? 4.469 -4.271 -6.337 1.00 90.50 178 ASN A N 1
ATOM 1452 C CA . ASN A 1 178 ? 4.964 -2.904 -6.203 1.00 90.50 178 ASN A CA 1
ATOM 1453 C C . ASN A 1 178 ? 4.061 -2.092 -5.264 1.00 90.50 178 ASN A C 1
ATOM 1455 O O . ASN A 1 178 ? 2.860 -1.959 -5.523 1.00 90.50 178 ASN A O 1
ATOM 1459 N N . HIS A 1 179 ? 4.648 -1.511 -4.212 1.00 87.19 179 HIS A N 1
ATOM 1460 C CA . HIS A 1 179 ? 3.915 -0.752 -3.195 1.00 87.19 179 HIS A CA 1
ATOM 1461 C C . HIS A 1 179 ? 3.159 0.445 -3.780 1.00 87.19 179 HIS A C 1
ATOM 1463 O O . HIS A 1 179 ? 1.959 0.588 -3.545 1.00 87.19 179 HIS A O 1
ATOM 1469 N N . ASN A 1 180 ? 3.826 1.276 -4.586 1.00 86.50 180 ASN A N 1
ATOM 1470 C CA . ASN A 1 180 ? 3.215 2.488 -5.139 1.00 86.50 180 ASN A CA 1
ATOM 1471 C C . ASN A 1 180 ? 1.998 2.156 -6.007 1.00 86.50 180 ASN A C 1
ATOM 1473 O O . ASN A 1 180 ? 0.955 2.796 -5.884 1.00 86.50 180 ASN A O 1
ATOM 1477 N N . CYS A 1 181 ? 2.110 1.120 -6.841 1.00 90.12 181 CYS A N 1
ATOM 1478 C CA . CYS A 1 181 ? 0.983 0.606 -7.609 1.00 90.12 181 CYS A CA 1
ATOM 1479 C C . CYS A 1 181 ? -0.126 0.061 -6.706 1.00 90.12 181 CYS A C 1
ATOM 1481 O O . CYS A 1 181 ? -1.286 0.372 -6.937 1.00 90.12 181 CYS A O 1
ATOM 1483 N N . ALA A 1 182 ? 0.200 -0.731 -5.677 1.00 89.38 182 ALA A N 1
ATOM 1484 C CA . ALA A 1 182 ? -0.784 -1.269 -4.733 1.00 89.38 182 ALA A CA 1
ATOM 1485 C C . ALA A 1 182 ? -1.608 -0.170 -4.056 1.00 89.38 182 ALA A C 1
ATOM 1487 O O . ALA A 1 182 ? -2.836 -0.238 -4.057 1.00 89.38 182 ALA A O 1
ATOM 1488 N N . MET A 1 183 ? -0.936 0.859 -3.542 1.00 86.25 183 MET A N 1
ATOM 1489 C CA . MET A 1 183 ? -1.590 2.003 -2.916 1.00 86.25 183 MET A CA 1
ATOM 1490 C C . MET A 1 183 ? -2.431 2.784 -3.933 1.00 86.25 183 MET A C 1
ATOM 1492 O O . MET A 1 183 ? -3.617 3.010 -3.701 1.00 86.25 183 MET A O 1
ATOM 1496 N N . ALA A 1 184 ? -1.849 3.164 -5.075 1.00 88.19 184 ALA A N 1
ATOM 1497 C CA . ALA A 1 184 ? -2.549 3.948 -6.092 1.00 88.19 184 ALA A CA 1
ATOM 1498 C C . ALA A 1 184 ? -3.775 3.209 -6.653 1.00 88.19 184 ALA A C 1
ATOM 1500 O O . ALA A 1 184 ? -4.848 3.800 -6.768 1.00 88.19 184 ALA A O 1
ATOM 1501 N N . TYR A 1 185 ? -3.640 1.910 -6.936 1.00 90.06 185 TYR A N 1
ATOM 1502 C CA . TYR A 1 185 ? -4.738 1.084 -7.427 1.00 90.06 185 TYR A CA 1
ATOM 1503 C C . TYR A 1 185 ? -5.859 0.983 -6.391 1.00 90.06 185 TYR A C 1
ATOM 1505 O O . TYR A 1 185 ? -7.012 1.268 -6.705 1.00 90.06 185 TYR A O 1
ATOM 1513 N N . ALA A 1 186 ? -5.534 0.659 -5.138 1.00 86.75 186 ALA A N 1
ATOM 1514 C CA . ALA A 1 186 ? -6.541 0.518 -4.092 1.00 86.75 186 ALA A CA 1
ATOM 1515 C C . ALA A 1 186 ? -7.314 1.826 -3.838 1.00 86.75 186 ALA A C 1
ATOM 1517 O O . ALA A 1 186 ? -8.532 1.793 -3.675 1.00 86.75 186 ALA A O 1
ATOM 1518 N N . LEU A 1 187 ? -6.627 2.975 -3.874 1.00 87.12 187 LEU A N 1
ATOM 1519 C CA . LEU A 1 187 ? -7.262 4.292 -3.763 1.00 87.12 187 LEU A CA 1
ATOM 1520 C C . LEU A 1 187 ? -8.158 4.609 -4.962 1.00 87.12 187 LEU A C 1
ATOM 1522 O O . LEU A 1 187 ? -9.252 5.126 -4.770 1.00 87.12 187 LEU A O 1
ATOM 1526 N N . SER A 1 188 ? -7.735 4.267 -6.182 1.00 88.12 188 SER A N 1
ATOM 1527 C CA . SER A 1 188 ? -8.557 4.488 -7.379 1.00 88.12 188 SER A CA 1
ATOM 1528 C C . SER A 1 188 ? -9.869 3.696 -7.357 1.00 88.12 188 SER A C 1
ATOM 1530 O O . SER A 1 188 ? -10.884 4.165 -7.861 1.00 88.12 188 SER A O 1
ATOM 1532 N N . LEU A 1 189 ? -9.878 2.530 -6.701 1.00 87.00 189 LEU A N 1
ATOM 1533 C CA . LEU A 1 189 ? -11.072 1.700 -6.558 1.00 87.00 189 LEU A CA 1
ATOM 1534 C C . LEU A 1 189 ? -12.076 2.230 -5.525 1.00 87.00 189 LEU A C 1
ATOM 1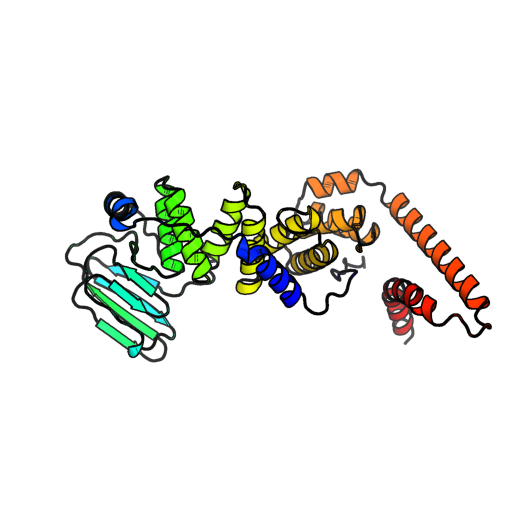536 O O . LEU A 1 189 ? -13.200 1.738 -5.488 1.00 87.00 189 LEU A O 1
ATOM 1540 N N . LEU A 1 190 ? -11.712 3.213 -4.691 1.00 83.62 190 LEU A N 1
ATOM 1541 C CA . LEU A 1 190 ? -12.651 3.807 -3.728 1.00 83.62 190 LEU A CA 1
ATOM 1542 C C . LEU A 1 190 ? -13.832 4.495 -4.421 1.00 83.62 190 LEU A C 1
ATOM 1544 O O . LEU A 1 190 ? -14.929 4.537 -3.860 1.00 83.62 190 LEU A O 1
ATOM 1548 N N . GLU A 1 191 ? -13.592 5.041 -5.614 1.00 74.12 191 GLU A N 1
ATOM 1549 C CA . GLU A 1 191 ? -14.600 5.707 -6.444 1.00 74.12 191 GLU A CA 1
ATOM 1550 C C . GLU A 1 191 ? -15.406 4.709 -7.292 1.00 74.12 191 GLU A C 1
ATOM 1552 O O . GLU A 1 191 ? -16.526 5.013 -7.710 1.00 74.12 191 GLU A O 1
ATOM 1557 N N . ASP A 1 192 ? -14.868 3.503 -7.497 1.00 68.56 192 ASP A N 1
ATOM 1558 C CA . ASP A 1 192 ? -15.509 2.431 -8.250 1.00 68.56 192 ASP A CA 1
ATOM 1559 C C . ASP A 1 192 ? -16.515 1.640 -7.386 1.00 68.56 192 ASP A C 1
ATOM 1561 O O . ASP A 1 192 ? -16.455 1.558 -6.155 1.00 68.56 192 ASP A O 1
ATOM 1565 N N . ALA A 1 193 ? -17.479 1.003 -8.054 1.00 61.34 193 ALA A N 1
ATOM 1566 C CA . ALA A 1 193 ? -18.571 0.292 -7.389 1.00 61.34 193 ALA A CA 1
ATOM 1567 C C . ALA A 1 193 ? -18.152 -1.019 -6.679 1.00 61.34 193 ALA A C 1
ATOM 1569 O O . ALA A 1 193 ? -18.953 -1.552 -5.911 1.00 61.34 193 ALA A O 1
ATOM 1570 N N . SER A 1 194 ? -16.940 -1.555 -6.902 1.00 82.75 194 SER A N 1
ATOM 1571 C CA . SER A 1 194 ? -16.498 -2.823 -6.288 1.00 82.75 194 SER A CA 1
ATOM 1572 C C . SER A 1 194 ? -15.726 -2.602 -4.985 1.00 82.75 194 SER A C 1
ATOM 1574 O O . SER A 1 194 ? -14.495 -2.574 -4.938 1.00 82.75 194 SER A O 1
ATOM 1576 N N . GLN A 1 195 ? -16.479 -2.476 -3.895 1.00 90.25 195 GLN A N 1
ATOM 1577 C CA . GLN A 1 195 ? -15.926 -2.291 -2.553 1.00 90.25 195 GLN A CA 1
ATOM 1578 C C . GLN A 1 195 ? -15.163 -3.538 -2.068 1.00 90.25 195 GLN A C 1
ATOM 1580 O O . GLN A 1 195 ? -14.189 -3.416 -1.330 1.00 90.25 195 GLN A O 1
ATOM 1585 N N . GLU A 1 196 ? -15.557 -4.737 -2.499 1.00 94.31 196 GLU A N 1
ATOM 1586 C CA . GLU A 1 196 ? -14.885 -5.998 -2.169 1.00 94.31 196 GLU A CA 1
ATOM 1587 C C . GLU A 1 196 ? -13.478 -6.064 -2.774 1.00 94.31 196 GLU A C 1
ATOM 1589 O O . GLU A 1 196 ? -12.522 -6.420 -2.080 1.00 94.31 196 GLU A O 1
ATOM 1594 N N . GLU A 1 197 ? -13.326 -5.682 -4.049 1.00 93.50 197 GLU A N 1
ATOM 1595 C CA . GLU A 1 197 ? -12.011 -5.608 -4.693 1.00 93.50 197 GLU A CA 1
ATOM 1596 C C . GLU A 1 197 ? -11.126 -4.571 -3.986 1.00 93.50 197 GLU A C 1
ATOM 1598 O O . GLU A 1 197 ? -9.955 -4.831 -3.710 1.00 93.50 197 GLU A O 1
ATOM 1603 N N . CYS A 1 198 ? -11.696 -3.425 -3.609 1.00 93.00 198 CYS A N 1
ATOM 1604 C CA . CYS A 1 198 ? -10.990 -2.399 -2.847 1.00 93.00 198 CYS A CA 1
ATOM 1605 C C . CYS A 1 198 ? -10.447 -2.954 -1.510 1.00 93.00 198 CYS A C 1
ATOM 1607 O O . CYS A 1 198 ? -9.251 -2.844 -1.224 1.00 93.00 198 CYS A O 1
ATOM 1609 N N . VAL A 1 199 ? -11.282 -3.666 -0.740 1.00 95.62 199 VAL A N 1
ATOM 1610 C CA . VAL A 1 199 ? -10.866 -4.337 0.505 1.00 95.62 199 VAL A CA 1
ATOM 1611 C C . VAL A 1 199 ? -9.783 -5.387 0.257 1.00 95.62 199 VAL A C 1
ATOM 1613 O O . VAL A 1 199 ? -8.852 -5.498 1.061 1.00 95.62 199 VAL A O 1
ATOM 1616 N N . HIS A 1 200 ? -9.868 -6.148 -0.841 1.00 95.56 200 HIS A N 1
ATOM 1617 C CA . HIS A 1 200 ? -8.813 -7.091 -1.219 1.00 95.56 200 HIS A CA 1
ATOM 1618 C C . HIS A 1 200 ? -7.459 -6.391 -1.316 1.00 95.56 200 HIS A C 1
ATOM 1620 O O . HIS A 1 200 ? -6.492 -6.810 -0.674 1.00 95.56 200 HIS A O 1
ATOM 1626 N N . TRP A 1 201 ? -7.388 -5.307 -2.087 1.00 94.44 201 TRP A N 1
ATOM 1627 C CA . TRP A 1 201 ? -6.126 -4.616 -2.319 1.00 94.44 201 TRP A CA 1
ATOM 1628 C C . TRP A 1 201 ? -5.628 -3.853 -1.093 1.00 94.44 201 TRP A C 1
ATOM 1630 O O . TRP A 1 201 ? -4.421 -3.866 -0.855 1.00 94.44 201 TRP A O 1
ATOM 1640 N N . PHE A 1 202 ? -6.510 -3.322 -0.238 1.00 95.19 202 PHE A N 1
ATOM 1641 C CA . PHE A 1 202 ? -6.092 -2.801 1.068 1.00 95.19 202 PHE A CA 1
ATOM 1642 C C . PHE A 1 202 ? -5.454 -3.880 1.941 1.00 95.19 202 PHE A C 1
ATOM 1644 O O . PHE A 1 202 ? -4.367 -3.671 2.480 1.00 95.19 202 PHE A O 1
ATOM 1651 N N . ALA A 1 203 ? -6.080 -5.055 2.046 1.00 96.38 203 ALA A N 1
ATOM 1652 C CA . ALA A 1 203 ? -5.529 -6.166 2.816 1.00 96.38 203 ALA A CA 1
ATOM 1653 C C . ALA A 1 203 ? -4.158 -6.600 2.272 1.00 96.38 203 ALA A C 1
ATOM 1655 O O . ALA A 1 203 ? -3.220 -6.793 3.045 1.00 96.38 203 ALA A O 1
ATOM 1656 N N . ARG A 1 204 ? -4.000 -6.685 0.944 1.00 95.06 204 ARG A N 1
ATOM 1657 C CA . ARG A 1 204 ? -2.715 -7.012 0.304 1.00 95.06 204 ARG A CA 1
ATOM 1658 C C . ARG A 1 204 ? -1.649 -5.945 0.552 1.00 95.06 204 ARG A C 1
ATOM 1660 O O . ARG A 1 204 ? -0.522 -6.308 0.874 1.00 95.06 204 ARG A O 1
ATOM 1667 N N . ALA A 1 205 ? -1.991 -4.661 0.464 1.00 93.06 205 ALA A N 1
ATOM 1668 C CA . ALA A 1 205 ? -1.057 -3.572 0.742 1.00 93.06 205 ALA A CA 1
ATOM 1669 C C . ALA A 1 205 ? -0.579 -3.583 2.205 1.00 93.06 205 ALA A C 1
ATOM 1671 O O . ALA A 1 205 ? 0.612 -3.417 2.474 1.00 93.06 205 ALA A O 1
ATOM 1672 N N . VAL A 1 206 ? -1.476 -3.874 3.153 1.00 94.44 206 VAL A N 1
ATOM 1673 C CA . VAL A 1 206 ? -1.110 -4.033 4.568 1.00 94.44 206 VAL A CA 1
ATOM 1674 C C . VAL A 1 206 ? -0.205 -5.247 4.782 1.00 94.44 206 VAL A C 1
ATOM 1676 O O . VAL A 1 206 ? 0.784 -5.138 5.502 1.00 94.44 206 VAL A O 1
ATOM 1679 N N . LEU A 1 207 ? -0.517 -6.392 4.167 1.00 94.50 207 LEU A N 1
ATOM 1680 C CA . LEU A 1 207 ? 0.264 -7.626 4.324 1.00 94.50 207 LEU A CA 1
ATOM 1681 C C . LEU A 1 207 ? 1.665 -7.521 3.717 1.00 94.50 207 LEU A C 1
ATOM 1683 O O . LEU A 1 207 ? 2.627 -7.988 4.319 1.00 94.50 207 LEU A O 1
ATOM 1687 N N . ASN A 1 208 ? 1.775 -6.922 2.532 1.00 91.94 208 ASN A N 1
ATOM 1688 C CA . ASN A 1 208 ? 3.009 -6.953 1.753 1.00 91.94 208 ASN A CA 1
ATOM 1689 C C . ASN A 1 208 ? 3.925 -5.755 2.030 1.00 91.94 208 ASN A C 1
ATOM 1691 O O . ASN A 1 208 ? 5.138 -5.881 1.878 1.00 91.94 208 ASN A O 1
ATOM 1695 N N . HIS A 1 209 ? 3.359 -4.611 2.429 1.00 90.06 209 HIS A N 1
ATOM 1696 C CA . HIS A 1 209 ? 4.095 -3.344 2.533 1.00 90.06 209 HIS A CA 1
ATOM 1697 C C . HIS A 1 209 ? 3.926 -2.632 3.880 1.00 90.06 209 HIS A C 1
ATOM 1699 O O . HIS A 1 209 ? 4.530 -1.579 4.077 1.00 90.06 209 HIS A O 1
ATOM 1705 N N . ALA A 1 210 ? 3.119 -3.181 4.800 1.00 91.25 210 ALA A N 1
ATOM 1706 C CA . ALA A 1 210 ? 2.738 -2.512 6.046 1.00 91.25 210 ALA A CA 1
ATOM 1707 C C . ALA A 1 210 ? 2.212 -1.083 5.798 1.00 91.25 210 ALA A C 1
ATOM 1709 O O . ALA A 1 210 ? 2.549 -0.145 6.514 1.00 91.25 210 ALA A O 1
ATOM 1710 N N . ASP A 1 211 ? 1.413 -0.907 4.740 1.00 90.62 211 ASP A N 1
ATOM 1711 C CA . ASP A 1 211 ? 0.931 0.415 4.348 1.00 90.62 211 ASP A CA 1
ATOM 1712 C C . ASP A 1 211 ? -0.120 0.954 5.333 1.00 90.62 211 ASP A C 1
ATOM 1714 O O . ASP A 1 211 ? -1.175 0.345 5.545 1.00 90.62 211 ASP A O 1
ATOM 1718 N N . ASN A 1 212 ? 0.169 2.108 5.937 1.00 93.19 212 ASN A N 1
ATOM 1719 C CA . ASN A 1 212 ? -0.669 2.693 6.984 1.00 93.19 212 ASN A CA 1
ATOM 1720 C C . ASN A 1 212 ? -1.945 3.332 6.447 1.00 93.19 212 ASN A C 1
ATOM 1722 O O . ASN A 1 212 ? -2.997 3.193 7.071 1.00 93.19 212 ASN A O 1
ATOM 1726 N N . THR A 1 213 ? -1.884 3.944 5.266 1.00 92.19 213 THR A N 1
ATOM 1727 C CA . THR A 1 213 ? -3.054 4.516 4.592 1.00 92.19 213 THR A CA 1
ATOM 1728 C C . THR A 1 213 ? -4.064 3.419 4.254 1.00 92.19 213 THR A C 1
ATOM 1730 O O . THR A 1 213 ? -5.236 3.508 4.619 1.00 92.19 213 THR A O 1
ATOM 1733 N N . CYS A 1 214 ? -3.611 2.327 3.637 1.00 93.62 214 CYS A N 1
ATOM 1734 C CA . CYS A 1 214 ? -4.431 1.155 3.342 1.00 93.62 214 CYS A CA 1
ATOM 1735 C C . CYS A 1 214 ? -4.898 0.455 4.622 1.00 93.62 214 CYS A C 1
ATOM 1737 O O . CYS A 1 214 ? -6.024 -0.029 4.670 1.00 93.62 214 CYS A O 1
ATOM 1739 N N . GLY A 1 215 ? -4.079 0.427 5.680 1.00 96.62 215 GLY A N 1
ATOM 1740 C CA . GLY A 1 215 ? -4.483 -0.073 6.996 1.00 96.62 215 GLY A CA 1
ATOM 1741 C C . GLY A 1 215 ? -5.644 0.719 7.589 1.00 96.62 215 GLY A C 1
ATOM 1742 O O . GLY A 1 215 ? -6.622 0.135 8.061 1.00 96.62 215 GLY A O 1
ATOM 1743 N N . TYR A 1 216 ? -5.575 2.046 7.512 1.00 96.81 216 TYR A N 1
ATOM 1744 C CA . TYR A 1 216 ? -6.643 2.929 7.962 1.00 96.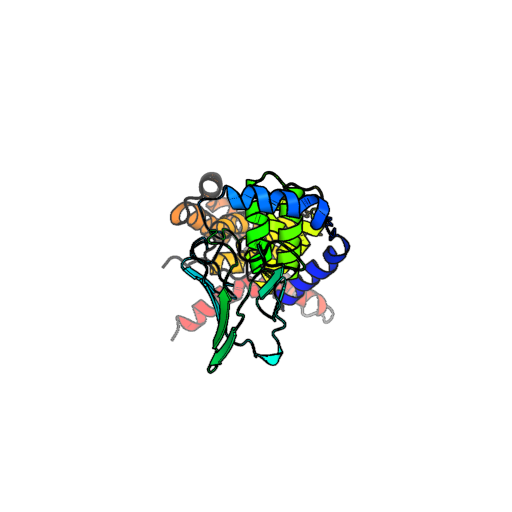81 216 TYR A CA 1
ATOM 1745 C C . TYR A 1 216 ? -7.925 2.710 7.150 1.00 96.81 216 TYR A C 1
ATOM 1747 O O . TYR A 1 216 ? -8.992 2.494 7.729 1.00 96.81 216 TYR A O 1
ATOM 1755 N N . LEU A 1 217 ? -7.826 2.665 5.820 1.00 95.69 217 LEU A N 1
ATOM 1756 C CA . LEU A 1 217 ? -8.971 2.429 4.935 1.00 95.69 217 LEU A CA 1
ATOM 1757 C C . LEU A 1 217 ? -9.584 1.033 5.122 1.00 95.69 217 LEU A C 1
ATOM 1759 O O . LEU A 1 217 ? -10.807 0.898 5.148 1.00 95.69 217 LEU A O 1
ATOM 1763 N N . LEU A 1 218 ? -8.762 0.008 5.355 1.00 96.94 218 LEU A N 1
ATOM 1764 C CA . LEU A 1 218 ? -9.232 -1.328 5.718 1.00 96.94 218 LEU A CA 1
ATOM 1765 C C . LEU A 1 218 ? -9.996 -1.306 7.045 1.00 96.94 218 LEU A C 1
ATOM 1767 O O . LEU A 1 218 ? -11.072 -1.891 7.146 1.00 96.94 218 LEU A O 1
ATOM 1771 N N . SER A 1 219 ? -9.476 -0.607 8.059 1.00 97.44 219 SER A N 1
ATOM 1772 C CA . SER A 1 219 ? -10.171 -0.469 9.344 1.00 97.44 219 SER A CA 1
ATOM 1773 C C . SER A 1 219 ? -11.525 0.230 9.184 1.00 97.44 219 SER A C 1
ATOM 1775 O O . SER A 1 219 ? -12.505 -0.172 9.809 1.00 97.44 219 SER A O 1
ATOM 1777 N N . ALA A 1 220 ? -11.612 1.218 8.288 1.00 95.81 220 ALA A N 1
ATOM 1778 C CA . ALA A 1 220 ? -12.861 1.890 7.967 1.00 95.81 220 ALA A CA 1
ATOM 1779 C C . ALA A 1 220 ? -13.868 0.933 7.320 1.00 95.81 220 ALA A C 1
ATOM 1781 O O . ALA A 1 220 ? -15.007 0.848 7.776 1.00 95.81 220 ALA A O 1
ATOM 1782 N N . ALA A 1 221 ? -13.432 0.158 6.325 1.00 95.50 221 ALA A N 1
ATOM 1783 C CA . ALA A 1 221 ? -14.263 -0.849 5.672 1.00 95.50 221 ALA A CA 1
ATOM 1784 C C . ALA A 1 221 ? -14.792 -1.903 6.663 1.00 95.50 221 ALA A C 1
ATOM 1786 O O . ALA A 1 221 ? -15.973 -2.242 6.622 1.00 95.50 221 ALA A O 1
ATOM 1787 N N . LEU A 1 222 ? -13.953 -2.355 7.602 1.00 97.00 222 LEU A N 1
ATOM 1788 C CA . LEU A 1 222 ? -14.323 -3.327 8.640 1.00 97.00 222 LEU A CA 1
ATOM 1789 C C . LEU A 1 222 ? -15.271 -2.758 9.705 1.00 97.00 222 LEU A C 1
ATOM 1791 O O . LEU A 1 222 ? -16.009 -3.520 10.324 1.00 97.00 222 LEU A O 1
ATOM 1795 N N . LEU A 1 223 ? -15.257 -1.448 9.952 1.00 96.50 223 LEU A N 1
ATOM 1796 C CA . LEU A 1 223 ? -16.215 -0.800 10.854 1.00 96.50 223 LEU A CA 1
ATOM 1797 C C . LEU A 1 223 ? -17.554 -0.539 10.165 1.00 96.50 223 LEU A C 1
ATOM 1799 O O . LEU A 1 223 ? -18.606 -0.738 10.769 1.00 96.50 223 LEU A O 1
ATOM 1803 N N . ASP A 1 224 ? -17.499 -0.100 8.910 1.00 93.38 224 ASP A N 1
ATOM 1804 C CA . ASP A 1 224 ? -18.666 0.367 8.165 1.00 93.38 224 ASP A CA 1
ATOM 1805 C C . ASP A 1 224 ? -19.366 -0.768 7.393 1.00 93.38 224 ASP A C 1
ATOM 1807 O O . ASP A 1 224 ? -20.472 -0.572 6.891 1.00 93.38 224 ASP A O 1
ATOM 1811 N N . GLY A 1 225 ? -18.741 -1.948 7.289 1.00 93.19 225 GLY A N 1
ATOM 1812 C CA . GLY A 1 225 ? -19.268 -3.104 6.556 1.00 93.19 225 GLY A CA 1
ATOM 1813 C C . GLY A 1 225 ? -19.246 -2.934 5.036 1.00 93.19 225 GLY A C 1
ATOM 1814 O O . GLY A 1 225 ? -20.142 -3.416 4.346 1.00 93.19 225 GLY A O 1
ATOM 1815 N N . ARG A 1 226 ? -18.276 -2.184 4.499 1.00 91.00 226 ARG A N 1
ATOM 1816 C CA . ARG A 1 226 ? -18.185 -1.889 3.058 1.00 91.00 226 ARG A CA 1
ATOM 1817 C C . ARG A 1 226 ? -17.281 -2.901 2.368 1.00 91.00 226 ARG A C 1
ATOM 1819 O O . ARG A 1 226 ? -16.092 -2.944 2.657 1.00 91.00 226 ARG A O 1
ATOM 1826 N N . GLY A 1 227 ? -17.841 -3.714 1.472 1.00 91.44 227 GLY A N 1
ATOM 1827 C CA . GLY A 1 227 ? -17.085 -4.729 0.722 1.00 91.44 227 GLY A CA 1
ATOM 1828 C C . GLY A 1 227 ? -16.590 -5.916 1.559 1.00 91.44 227 GLY A C 1
ATOM 1829 O O . GLY A 1 227 ? -15.897 -6.793 1.049 1.00 91.44 227 GLY A O 1
ATOM 1830 N N . ILE A 1 228 ? -16.917 -5.954 2.852 1.00 95.44 228 ILE A N 1
ATOM 1831 C CA . ILE A 1 228 ? -16.604 -7.049 3.767 1.00 95.44 228 ILE A CA 1
ATOM 1832 C C . ILE A 1 228 ? -17.552 -6.991 4.966 1.00 95.44 228 ILE A C 1
ATOM 1834 O O . ILE A 1 228 ? -18.019 -5.917 5.345 1.00 95.44 228 ILE A O 1
ATOM 1838 N N . GLU A 1 229 ? -17.826 -8.144 5.573 1.00 95.19 229 GLU A N 1
ATOM 1839 C CA . GLU A 1 229 ? -18.599 -8.212 6.814 1.00 95.19 229 GLU A CA 1
ATOM 1840 C C . GLU A 1 229 ? -17.936 -7.382 7.930 1.00 95.19 229 GLU A C 1
ATOM 1842 O O . GLU A 1 229 ? -16.709 -7.453 8.085 1.00 95.19 229 GLU A O 1
ATOM 1847 N N . PRO A 1 230 ? -18.716 -6.631 8.734 1.00 96.06 230 PRO A N 1
ATOM 1848 C CA . PRO A 1 230 ? -18.174 -5.853 9.836 1.00 96.06 230 PRO A CA 1
ATOM 1849 C C . PRO A 1 230 ? -17.346 -6.700 10.811 1.00 96.06 230 PRO A C 1
ATOM 1851 O O . PRO A 1 230 ? -17.801 -7.728 11.316 1.00 96.06 230 PRO A O 1
ATOM 1854 N N . ALA A 1 231 ? -16.143 -6.230 11.128 1.00 96.38 231 ALA A N 1
ATOM 1855 C CA . ALA A 1 231 ? -15.232 -6.851 12.085 1.00 96.38 231 ALA A CA 1
ATOM 1856 C C . ALA A 1 231 ? -14.571 -5.773 12.966 1.00 96.38 231 ALA A C 1
ATOM 1858 O O . ALA A 1 231 ? -13.369 -5.508 12.853 1.00 96.38 231 ALA A O 1
ATOM 1859 N N . PRO A 1 232 ? -15.340 -5.118 13.852 1.00 95.75 232 PRO A N 1
ATOM 1860 C CA . PRO A 1 232 ? -14.863 -3.982 14.637 1.00 95.75 232 PRO A CA 1
ATOM 1861 C C . PRO A 1 232 ? -13.697 -4.313 15.578 1.00 95.75 232 PRO A C 1
ATOM 1863 O O . PRO A 1 232 ? -12.860 -3.448 15.799 1.00 95.75 232 PRO A O 1
ATOM 1866 N N . GLN A 1 233 ? -13.583 -5.543 16.092 1.00 94.75 233 GLN A N 1
ATOM 1867 C CA . GLN A 1 233 ? -12.436 -5.960 16.916 1.00 94.75 233 GLN A CA 1
ATOM 1868 C C . GLN A 1 233 ? -11.138 -6.020 16.101 1.00 94.75 233 GLN A C 1
ATOM 1870 O O . GLN A 1 233 ? -10.058 -5.716 16.601 1.00 94.75 233 GLN A O 1
ATOM 1875 N N . LEU A 1 234 ? -11.233 -6.406 14.827 1.00 95.69 234 LEU A N 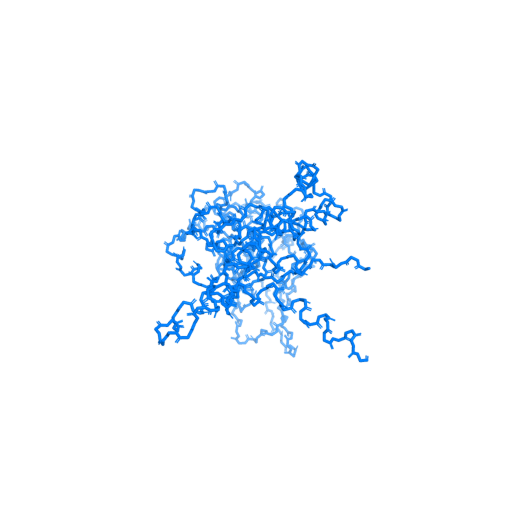1
ATOM 1876 C CA . LEU A 1 234 ? -10.089 -6.396 13.923 1.00 95.69 234 LEU A CA 1
ATOM 1877 C C . LEU A 1 234 ? -9.723 -4.965 13.523 1.00 95.69 234 LEU A C 1
ATOM 1879 O O . LEU A 1 234 ? -8.543 -4.620 13.508 1.00 95.69 234 LEU A O 1
ATOM 1883 N N . ALA A 1 235 ? -10.723 -4.117 13.271 1.00 96.94 235 ALA A N 1
ATOM 1884 C CA . ALA A 1 235 ? -10.503 -2.697 13.027 1.00 96.94 235 ALA A CA 1
ATOM 1885 C C . ALA A 1 235 ? -9.852 -1.993 14.229 1.00 96.94 235 ALA A C 1
ATOM 1887 O O . ALA A 1 235 ? -8.895 -1.253 14.038 1.00 96.94 235 ALA A O 1
ATOM 1888 N N . GLU A 1 236 ? -10.320 -2.265 15.452 1.00 95.81 236 GLU A N 1
ATOM 1889 C CA . GLU A 1 236 ? -9.714 -1.805 16.709 1.00 95.81 236 GLU A CA 1
ATOM 1890 C C . GLU A 1 236 ? -8.229 -2.170 16.756 1.00 95.81 236 GLU A C 1
ATOM 1892 O O . GLU A 1 236 ? -7.386 -1.302 16.959 1.00 95.81 236 GLU A O 1
ATOM 1897 N N . TYR A 1 237 ? -7.896 -3.437 16.498 1.00 94.56 237 TYR A N 1
ATOM 1898 C CA . TYR A 1 237 ? -6.513 -3.905 16.523 1.00 94.56 237 TYR A CA 1
ATOM 1899 C C . TYR A 1 237 ? -5.637 -3.176 15.492 1.00 94.56 237 TYR A C 1
ATOM 1901 O O . TYR A 1 237 ? -4.524 -2.750 15.808 1.00 94.56 237 TYR A O 1
ATOM 1909 N N . ILE A 1 238 ? -6.132 -3.016 14.259 1.00 95.69 238 ILE A N 1
ATOM 1910 C CA . ILE A 1 238 ? -5.420 -2.288 13.200 1.00 95.69 238 ILE A CA 1
ATOM 1911 C C . ILE A 1 238 ? -5.216 -0.824 13.609 1.00 95.69 238 ILE A C 1
ATOM 1913 O O . ILE A 1 238 ? -4.100 -0.322 13.517 1.00 95.69 238 ILE A O 1
ATOM 1917 N N . LEU A 1 239 ? -6.255 -0.154 14.114 1.00 96.44 239 LEU A N 1
ATOM 1918 C CA . LEU A 1 239 ? -6.189 1.239 14.561 1.00 96.44 239 LEU A CA 1
ATOM 1919 C C . LEU A 1 239 ? -5.224 1.430 15.735 1.00 96.44 239 LEU A C 1
ATOM 1921 O O . LEU A 1 239 ? -4.437 2.369 15.722 1.00 96.44 239 LEU A O 1
ATOM 1925 N N . CYS A 1 240 ? -5.218 0.518 16.709 1.00 93.38 240 CYS A N 1
ATOM 1926 C CA . CYS A 1 240 ? -4.239 0.502 17.794 1.00 93.38 240 CYS A CA 1
ATOM 1927 C C . CYS A 1 240 ? -2.801 0.454 17.258 1.00 93.38 240 CYS A C 1
ATOM 1929 O O . CYS A 1 240 ? -1.969 1.255 17.682 1.00 93.38 240 CYS A O 1
ATOM 1931 N N . ARG A 1 241 ? -2.512 -0.427 16.287 1.00 92.19 241 ARG A N 1
ATOM 1932 C CA . ARG A 1 241 ? -1.193 -0.492 15.631 1.00 92.19 241 ARG A CA 1
ATOM 1933 C C . ARG A 1 241 ? -0.842 0.833 14.944 1.00 92.19 241 ARG A C 1
ATOM 1935 O O . ARG A 1 241 ? 0.261 1.333 15.120 1.00 92.19 241 ARG A O 1
ATOM 1942 N N . LEU A 1 242 ? -1.786 1.418 14.210 1.00 94.19 242 LEU A N 1
ATOM 1943 C CA . LEU A 1 242 ? -1.588 2.693 13.515 1.00 94.19 242 LEU A CA 1
ATOM 1944 C C . LEU A 1 242 ? -1.313 3.857 14.481 1.00 94.19 242 LEU A C 1
ATOM 1946 O O . LEU A 1 242 ? -0.442 4.677 14.203 1.00 94.19 242 LEU A O 1
ATOM 1950 N N . CYS A 1 243 ? -1.986 3.905 15.635 1.00 92.62 243 CYS A N 1
ATOM 1951 C CA . CYS A 1 243 ? -1.698 4.884 16.686 1.00 92.62 243 CYS A CA 1
ATOM 1952 C C . CYS A 1 243 ? -0.286 4.705 17.268 1.00 92.62 243 CYS A C 1
ATOM 1954 O O . CYS A 1 243 ? 0.406 5.695 17.494 1.00 92.62 243 CYS A O 1
ATOM 1956 N N . VAL A 1 244 ? 0.175 3.461 17.468 1.00 90.69 244 VAL A N 1
ATOM 1957 C CA . VAL A 1 244 ? 1.561 3.178 17.900 1.00 90.69 244 VAL A CA 1
ATOM 1958 C C . VAL A 1 244 ? 2.577 3.688 16.875 1.00 90.69 244 VAL A C 1
ATOM 1960 O O . VAL A 1 244 ? 3.626 4.205 17.252 1.00 90.69 244 VAL A O 1
ATOM 1963 N N . GLU A 1 245 ? 2.256 3.584 15.587 1.00 88.31 245 GLU A N 1
ATOM 1964 C CA . GLU A 1 245 ? 3.075 4.099 14.485 1.00 88.31 245 GLU A CA 1
ATOM 1965 C C . GLU A 1 245 ? 2.906 5.614 14.248 1.00 88.31 245 GLU A C 1
ATOM 1967 O O . GLU A 1 245 ? 3.567 6.183 13.382 1.00 88.31 245 GLU A O 1
ATOM 1972 N N . GLY A 1 246 ? 2.052 6.289 15.028 1.00 90.38 246 GLY A N 1
ATOM 1973 C CA . GLY A 1 246 ? 1.850 7.737 14.967 1.00 90.38 246 GLY A CA 1
ATOM 1974 C C . GLY A 1 246 ? 0.992 8.221 13.795 1.00 90.38 246 GLY A C 1
ATOM 1975 O O . GLY A 1 246 ? 1.060 9.402 13.454 1.00 90.38 246 GLY A O 1
ATOM 1976 N N . PHE A 1 247 ? 0.191 7.347 13.177 1.00 92.06 247 PHE A N 1
ATOM 1977 C CA . PHE A 1 247 ? -0.701 7.713 12.074 1.00 92.06 247 PHE A CA 1
ATOM 1978 C C . PHE A 1 247 ? -1.883 8.556 12.585 1.00 92.06 247 PHE A C 1
ATOM 1980 O O . PHE A 1 247 ? -2.786 8.037 13.241 1.00 92.06 247 PHE A O 1
ATOM 1987 N N . ALA A 1 248 ? -1.866 9.857 12.282 1.00 92.75 248 ALA A N 1
ATOM 1988 C CA . ALA A 1 248 ? -2.763 10.872 12.847 1.00 92.75 248 ALA A CA 1
ATOM 1989 C C . ALA A 1 248 ? -4.258 10.497 12.797 1.00 92.75 248 ALA A C 1
ATOM 1991 O O . ALA A 1 248 ? -4.930 10.492 13.829 1.00 92.75 248 ALA A O 1
ATOM 1992 N N . ASP A 1 249 ? -4.765 10.094 11.628 1.00 93.75 249 ASP A N 1
ATOM 1993 C CA . ASP A 1 249 ? -6.197 9.808 11.441 1.00 93.75 249 ASP A CA 1
ATOM 1994 C C . ASP A 1 249 ? -6.688 8.611 12.279 1.00 93.75 249 ASP A C 1
ATOM 1996 O O . ASP A 1 249 ? -7.878 8.492 12.599 1.00 93.75 249 ASP A O 1
ATOM 2000 N N . ALA A 1 250 ? -5.779 7.710 12.676 1.00 95.56 250 ALA A N 1
ATOM 2001 C CA . ALA A 1 250 ? -6.134 6.554 13.491 1.00 95.56 250 ALA A CA 1
ATOM 2002 C C . ALA A 1 250 ? -6.551 6.956 14.912 1.00 95.56 250 ALA A C 1
ATOM 2004 O O . ALA A 1 250 ? -7.443 6.319 15.476 1.00 95.56 250 ALA A O 1
ATOM 2005 N N . PHE A 1 251 ? -5.980 8.033 15.467 1.00 94.75 251 PHE A N 1
ATOM 2006 C CA . PHE A 1 251 ? -6.323 8.517 16.808 1.00 94.75 251 PHE A CA 1
ATOM 2007 C C . PHE A 1 251 ? -7.788 8.939 16.886 1.00 94.75 251 PHE A C 1
ATOM 2009 O O . PHE A 1 251 ? -8.518 8.491 17.773 1.00 94.75 251 PHE A O 1
ATOM 2016 N N . THR A 1 252 ? -8.244 9.725 15.913 1.00 96.50 252 THR A N 1
ATOM 2017 C CA . THR A 1 252 ? -9.635 10.176 15.828 1.00 96.50 252 THR A CA 1
ATOM 2018 C C . THR A 1 252 ? -10.581 9.000 15.624 1.00 96.50 252 THR A C 1
ATOM 2020 O O . THR A 1 252 ? -11.578 8.869 16.340 1.00 96.50 252 THR A O 1
ATOM 2023 N N . ARG A 1 253 ? -10.262 8.084 14.699 1.00 97.19 253 ARG A N 1
ATOM 2024 C CA . ARG A 1 253 ? -11.114 6.919 14.413 1.00 97.19 253 ARG A CA 1
ATOM 2025 C C . ARG A 1 253 ? -11.216 5.967 15.607 1.00 97.19 253 ARG A C 1
ATOM 2027 O O . ARG A 1 253 ? -12.323 5.529 15.927 1.00 97.19 253 ARG A O 1
ATOM 2034 N N . LEU A 1 254 ? -10.107 5.685 16.294 1.00 95.88 254 LEU A N 1
ATOM 2035 C CA . LEU A 1 254 ? -10.089 4.850 17.500 1.00 95.88 254 LEU A CA 1
ATOM 2036 C C . LEU A 1 254 ? -10.813 5.533 18.667 1.00 95.88 254 LEU A C 1
ATOM 2038 O O . LEU A 1 254 ? -11.596 4.893 19.368 1.00 95.88 254 LEU A O 1
ATOM 2042 N N . GLY A 1 255 ? -10.623 6.844 18.836 1.00 95.81 255 GLY A N 1
ATOM 2043 C CA . GLY A 1 255 ? -11.328 7.636 19.840 1.00 95.81 255 GLY A CA 1
ATOM 2044 C C . GLY A 1 255 ? -12.846 7.593 19.652 1.00 95.81 255 GLY A C 1
ATOM 2045 O O . GLY A 1 255 ? -13.587 7.337 20.602 1.00 95.81 255 GLY A O 1
ATOM 2046 N N . ILE A 1 256 ? -13.324 7.738 18.411 1.00 97.06 256 ILE A N 1
ATOM 2047 C CA . ILE A 1 256 ? -14.748 7.589 18.071 1.00 97.06 256 ILE A CA 1
ATOM 2048 C C . ILE A 1 256 ? -15.243 6.164 18.356 1.00 97.06 256 ILE A C 1
ATOM 2050 O O . ILE A 1 256 ? -16.338 6.001 18.906 1.00 97.06 256 ILE A O 1
ATOM 2054 N N . LEU A 1 257 ? -14.454 5.141 18.007 1.00 96.25 257 LEU A N 1
ATOM 2055 C CA . LEU A 1 257 ? -14.796 3.742 18.267 1.00 96.25 257 LEU A CA 1
ATOM 2056 C C . LEU A 1 257 ? -14.972 3.479 19.768 1.00 96.25 257 LEU A C 1
ATOM 2058 O O . LEU A 1 257 ? -15.979 2.898 20.163 1.00 96.25 257 LEU A O 1
ATOM 2062 N N . TYR A 1 258 ? -14.065 3.960 20.619 1.00 95.19 258 TYR A N 1
ATOM 2063 C CA . TYR A 1 258 ? -14.175 3.809 22.074 1.00 95.19 258 TYR A CA 1
ATOM 2064 C C . TYR A 1 258 ? -15.247 4.691 22.713 1.00 95.19 258 TYR A C 1
ATOM 2066 O O . TYR A 1 258 ? -15.814 4.311 23.737 1.00 95.19 258 TYR A O 1
ATOM 2074 N N . LEU A 1 259 ? -15.587 5.833 22.118 1.00 94.94 259 LEU A N 1
ATOM 2075 C CA . LEU A 1 259 ? -16.695 6.659 22.595 1.00 94.94 259 LEU A CA 1
ATOM 2076 C C . LEU A 1 259 ? -18.052 5.980 22.342 1.00 94.94 259 LEU A C 1
ATOM 2078 O O . LEU A 1 259 ? -18.936 5.978 23.203 1.00 94.94 259 LEU A O 1
ATOM 2082 N N . ARG A 1 260 ? -18.224 5.391 21.153 1.00 94.88 260 ARG A N 1
ATOM 2083 C CA . ARG A 1 260 ? -19.499 4.801 20.710 1.00 94.88 260 ARG A CA 1
ATOM 2084 C C . ARG A 1 260 ? -19.649 3.329 21.094 1.00 94.88 260 ARG A C 1
ATOM 2086 O O . ARG A 1 260 ? -20.763 2.901 21.398 1.00 94.88 260 ARG A O 1
ATOM 2093 N N . GLY A 1 261 ? -18.547 2.589 21.138 1.00 92.75 261 GLY A N 1
ATOM 2094 C CA . GLY A 1 261 ? -18.530 1.131 21.190 1.00 92.75 261 GLY A CA 1
ATOM 2095 C C . GLY A 1 261 ? -18.970 0.497 19.866 1.00 92.75 261 GLY A C 1
ATOM 2096 O O . GLY A 1 261 ? -19.539 1.152 18.992 1.00 92.75 261 GLY A O 1
ATOM 2097 N N . ALA A 1 262 ? -18.720 -0.800 19.731 1.00 94.38 262 ALA A N 1
ATOM 2098 C CA . ALA A 1 262 ? -19.184 -1.636 18.627 1.00 94.38 262 ALA A CA 1
ATOM 2099 C C . ALA A 1 262 ? -19.362 -3.084 19.114 1.00 94.38 262 ALA A C 1
ATOM 2101 O O . ALA A 1 262 ? -19.070 -3.401 20.268 1.00 94.38 262 ALA A O 1
ATOM 2102 N N . LEU A 1 263 ? -19.844 -3.988 18.257 1.00 91.00 263 LEU A N 1
ATOM 2103 C CA . LEU A 1 263 ? -19.969 -5.398 18.630 1.00 91.00 263 LEU A CA 1
ATOM 2104 C C . LEU A 1 263 ? -18.602 -5.955 19.062 1.00 91.00 263 LEU A C 1
ATOM 2106 O O . LEU A 1 263 ? -17.669 -6.003 18.276 1.00 91.00 263 LEU A O 1
ATOM 2110 N N . GLY A 1 264 ? -18.479 -6.354 20.326 1.00 87.81 264 GLY A N 1
ATOM 2111 C CA . GLY A 1 264 ? -17.222 -6.847 20.892 1.00 87.81 264 GLY A CA 1
ATOM 2112 C C . GLY A 1 264 ? -16.177 -5.780 21.228 1.00 87.81 264 GLY A C 1
ATOM 2113 O O . GLY A 1 264 ? -15.165 -6.142 21.807 1.00 87.81 264 GLY A O 1
ATOM 2114 N N . VAL A 1 265 ? -16.419 -4.492 20.966 1.00 92.19 265 VAL A N 1
ATOM 2115 C CA . VAL A 1 265 ? -15.569 -3.381 21.436 1.00 92.19 265 VAL A CA 1
ATOM 2116 C C . VAL A 1 265 ? -16.378 -2.544 22.421 1.00 92.19 265 VAL A C 1
ATOM 2118 O O . VAL A 1 265 ? -17.344 -1.873 22.048 1.00 92.19 265 VAL A O 1
ATOM 2121 N N . LYS A 1 266 ? -16.025 -2.605 23.705 1.00 91.69 266 LYS A N 1
ATOM 2122 C CA . LYS A 1 266 ? -16.756 -1.888 24.753 1.00 91.69 266 LYS A CA 1
ATOM 2123 C C . LYS A 1 266 ? -16.445 -0.397 24.686 1.00 91.69 266 LYS A C 1
ATOM 2125 O O . LYS A 1 266 ? -15.376 0.024 24.246 1.00 91.69 266 LYS A O 1
ATOM 2130 N N . LYS A 1 267 ? -17.385 0.412 25.176 1.00 91.81 267 LYS A N 1
ATOM 2131 C CA . LYS A 1 267 ? -17.132 1.839 25.382 1.00 91.81 267 LYS A CA 1
ATOM 2132 C C . LYS A 1 267 ? -15.996 2.019 26.387 1.00 91.81 267 LYS A C 1
ATOM 2134 O O . LYS A 1 267 ? -15.958 1.330 27.404 1.00 91.81 267 LYS A O 1
ATOM 2139 N N . ALA A 1 268 ? -15.114 2.967 26.117 1.00 90.88 268 ALA A N 1
ATOM 2140 C CA . ALA A 1 268 ? -14.020 3.362 26.991 1.00 90.88 268 ALA A CA 1
ATOM 2141 C C . ALA A 1 268 ? -13.855 4.894 26.945 1.00 90.88 268 ALA A C 1
ATOM 2143 O O . ALA A 1 268 ? -12.868 5.384 26.401 1.00 90.88 268 ALA A O 1
ATOM 2144 N N . PRO A 1 269 ? -14.819 5.676 27.479 1.00 90.50 269 PRO A N 1
ATOM 2145 C CA . PRO A 1 269 ? -14.812 7.140 27.451 1.00 90.50 269 PRO A CA 1
ATOM 2146 C C . PRO A 1 269 ? -13.508 7.766 27.946 1.00 90.50 269 PRO A C 1
ATOM 2148 O O . PRO A 1 269 ? -13.061 8.732 27.343 1.00 90.50 269 PRO A O 1
ATOM 2151 N N . LYS A 1 270 ? -12.842 7.200 28.962 1.00 89.31 270 LYS A N 1
ATOM 2152 C CA . LYS A 1 270 ? -11.535 7.706 29.415 1.00 89.31 270 LYS A CA 1
ATOM 2153 C C . LYS A 1 270 ? -10.446 7.571 28.339 1.00 89.31 270 LYS A C 1
ATOM 2155 O O . LYS A 1 270 ? -9.715 8.522 28.088 1.00 89.31 270 LYS A O 1
ATOM 2160 N N . GLN A 1 271 ? -10.361 6.417 27.672 1.00 90.25 271 GLN A N 1
ATOM 2161 C CA . GLN A 1 271 ? -9.420 6.213 26.560 1.00 90.25 271 GLN A CA 1
ATOM 2162 C C . GLN A 1 271 ? -9.810 7.063 25.344 1.00 90.25 271 GLN A C 1
ATOM 2164 O O . GLN A 1 271 ? -8.951 7.676 24.718 1.00 90.25 271 GLN A O 1
ATOM 2169 N N . ALA A 1 272 ? -11.106 7.147 25.034 1.00 93.69 272 ALA A N 1
ATOM 2170 C CA . ALA A 1 272 ? -11.623 7.981 23.954 1.00 93.69 272 ALA A CA 1
ATOM 2171 C C . ALA A 1 272 ? -11.273 9.463 24.153 1.00 93.69 272 ALA A C 1
ATOM 2173 O O . ALA A 1 272 ? -10.827 10.109 23.208 1.00 93.69 272 ALA A O 1
ATOM 2174 N N . GLN A 1 273 ? -11.419 9.978 25.379 1.00 94.00 273 GLN A N 1
ATOM 2175 C CA . GLN A 1 273 ? -11.056 11.346 25.744 1.00 94.00 273 GLN A CA 1
ATOM 2176 C C . GLN A 1 273 ? -9.578 11.619 25.462 1.00 94.00 273 GLN A C 1
ATOM 2178 O O . GLN A 1 273 ? -9.252 12.611 24.818 1.00 94.00 273 GLN A O 1
ATOM 2183 N N . GLN A 1 274 ? -8.691 10.725 25.909 1.00 91.50 274 GLN A N 1
ATOM 2184 C CA . GLN A 1 274 ? -7.247 10.859 25.705 1.00 91.50 274 GLN A CA 1
ATOM 2185 C C . GLN A 1 274 ? -6.873 10.839 24.219 1.00 91.50 274 GLN A C 1
ATOM 2187 O O . GLN A 1 274 ? -6.099 11.680 23.772 1.00 91.50 274 GLN A O 1
ATOM 2192 N N . LEU A 1 275 ? -7.440 9.905 23.450 1.00 91.94 275 LEU A N 1
ATOM 2193 C CA . LEU A 1 275 ? -7.183 9.778 22.014 1.00 91.94 275 LEU A CA 1
ATOM 2194 C C . LEU A 1 275 ? -7.652 11.009 21.232 1.00 91.94 275 LEU A C 1
ATOM 2196 O O . LEU A 1 275 ? -6.910 11.518 20.398 1.00 91.94 275 LEU A O 1
ATOM 2200 N N . LEU A 1 276 ? -8.859 11.505 21.518 1.00 93.50 276 LEU A N 1
ATOM 2201 C CA . LEU A 1 276 ? -9.422 12.673 20.835 1.00 93.50 276 LEU A CA 1
ATOM 2202 C C . LEU A 1 276 ? -8.726 13.973 21.245 1.00 93.50 276 LEU A C 1
ATOM 2204 O O . LEU A 1 276 ? -8.496 14.820 20.388 1.00 93.50 276 LEU A O 1
ATOM 2208 N N . ALA A 1 277 ? -8.328 14.112 22.513 1.00 92.44 277 ALA A N 1
ATOM 2209 C CA . ALA A 1 277 ? -7.481 15.221 22.945 1.00 92.44 277 ALA A CA 1
ATOM 2210 C C . ALA A 1 277 ? -6.146 15.210 22.192 1.00 92.44 277 ALA A C 1
ATOM 2212 O O . ALA A 1 277 ? -5.718 16.235 21.672 1.00 92.44 277 ALA A O 1
ATOM 2213 N N . LEU A 1 278 ? -5.498 14.046 22.090 1.00 91.00 278 LEU A N 1
ATOM 2214 C CA . LEU A 1 278 ? -4.226 13.916 21.384 1.00 91.00 278 LEU A CA 1
ATOM 2215 C C . LEU A 1 278 ? -4.371 14.260 19.894 1.00 91.00 278 LEU A C 1
ATOM 2217 O O . LEU A 1 278 ? -3.570 15.028 19.369 1.00 91.00 278 LEU A O 1
ATOM 2221 N N . ALA A 1 279 ? -5.420 13.761 19.237 1.00 92.88 279 ALA A N 1
ATOM 2222 C CA . ALA A 1 279 ? -5.747 14.104 17.854 1.00 92.88 279 ALA A CA 1
ATOM 2223 C C . ALA A 1 279 ? -5.956 15.616 17.653 1.00 92.88 279 ALA A C 1
ATOM 2225 O O . ALA A 1 279 ? -5.352 16.209 16.760 1.00 92.88 279 ALA A O 1
ATOM 2226 N N . ALA A 1 280 ? -6.743 16.258 18.519 1.00 93.06 280 ALA A N 1
ATOM 2227 C CA . ALA A 1 280 ? -7.013 17.691 18.444 1.00 93.06 280 ALA A CA 1
ATOM 2228 C C . ALA A 1 280 ? -5.753 18.543 18.695 1.00 93.06 280 ALA A C 1
ATOM 2230 O O . ALA A 1 280 ? -5.453 19.459 17.932 1.00 93.06 280 ALA A O 1
ATOM 2231 N N . TYR A 1 281 ? -4.983 18.239 19.744 1.00 91.25 281 TYR A N 1
ATOM 2232 C CA . TYR A 1 281 ? -3.860 19.083 20.163 1.00 91.25 281 TYR A CA 1
ATOM 2233 C C . TYR A 1 281 ? -2.562 18.817 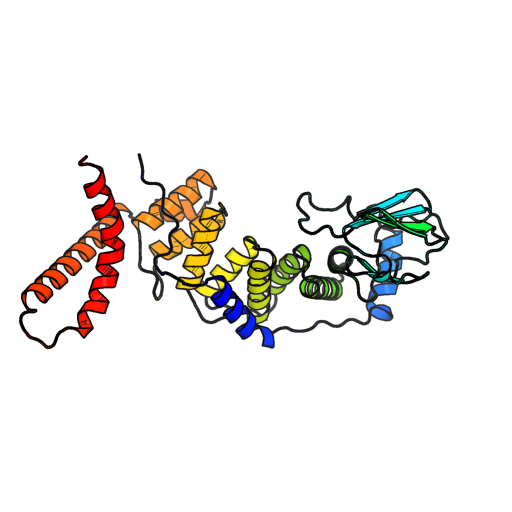19.395 1.00 91.25 281 TYR A C 1
ATOM 2235 O O . TYR A 1 281 ? -1.860 19.768 19.056 1.00 91.25 281 TYR A O 1
ATOM 2243 N N . GLN A 1 282 ? -2.214 17.550 19.151 1.00 89.38 282 GLN A N 1
ATOM 2244 C CA . GLN A 1 282 ? -0.944 17.182 18.514 1.00 89.38 282 GLN A CA 1
ATOM 2245 C C . GLN A 1 282 ? -1.045 17.155 16.989 1.00 89.38 282 GLN A C 1
ATOM 2247 O O . GLN A 1 282 ? -0.088 17.527 16.311 1.00 89.38 282 GLN A O 1
ATOM 2252 N N . TYR A 1 283 ? -2.180 16.703 16.456 1.00 91.94 283 TYR A N 1
ATOM 2253 C CA . TYR A 1 283 ? -2.374 16.519 15.018 1.00 91.94 283 TYR A CA 1
ATOM 2254 C C . TYR A 1 283 ? -3.307 17.565 14.394 1.00 91.94 283 TYR A C 1
ATOM 2256 O O . TYR A 1 283 ? -3.501 17.545 13.182 1.00 91.94 283 TYR A O 1
ATOM 2264 N N . HIS A 1 284 ? -3.831 18.500 15.197 1.00 94.00 284 HIS A N 1
ATOM 2265 C CA . HIS A 1 284 ? -4.707 19.588 14.752 1.00 94.00 284 HIS A CA 1
ATOM 2266 C C . HIS A 1 284 ? -5.961 19.101 14.005 1.00 94.00 284 HIS A C 1
ATOM 2268 O O . HIS A 1 284 ? -6.425 19.744 13.064 1.00 94.00 284 HIS A O 1
ATOM 2274 N N . ASP A 1 285 ? -6.514 17.956 14.419 1.00 94.19 285 ASP A N 1
ATOM 2275 C CA . ASP A 1 285 ? -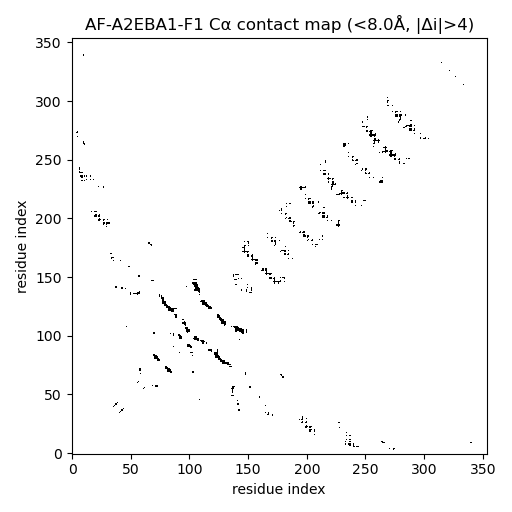7.739 17.412 13.835 1.00 94.19 285 ASP A CA 1
ATOM 2276 C C . ASP A 1 285 ? -8.976 18.161 14.365 1.00 94.19 285 ASP A C 1
ATOM 2278 O O . ASP A 1 285 ? -9.425 17.952 15.497 1.00 94.19 285 ASP A O 1
ATOM 2282 N N . GLU A 1 286 ? -9.567 19.008 13.517 1.00 95.81 286 GLU A N 1
ATOM 2283 C CA . GLU A 1 286 ? -10.780 19.771 13.839 1.00 95.81 286 GLU A CA 1
ATOM 2284 C C . GLU A 1 286 ? -11.991 18.887 14.179 1.00 95.81 286 GLU A C 1
ATOM 2286 O O . GLU A 1 286 ? -12.897 19.304 14.904 1.00 95.81 286 GLU A O 1
ATOM 2291 N N . THR A 1 287 ? -12.079 17.686 13.602 1.00 95.88 287 THR A N 1
ATOM 2292 C CA . THR A 1 287 ? -13.181 16.757 13.881 1.00 95.88 287 THR A CA 1
ATOM 2293 C C . THR A 1 287 ? -13.034 16.209 15.289 1.00 95.88 287 THR A C 1
ATOM 2295 O O . THR A 1 287 ? -14.016 16.160 16.035 1.00 95.88 287 THR A O 1
ATOM 2298 N N . ALA A 1 288 ? -11.811 15.838 15.670 1.00 94.94 288 ALA A N 1
ATOM 2299 C CA . ALA A 1 288 ? -11.514 15.412 17.027 1.00 94.94 288 ALA A CA 1
ATOM 2300 C C . ALA A 1 288 ? -11.776 16.531 18.039 1.00 94.94 288 ALA A C 1
ATOM 2302 O O . ALA A 1 288 ? -12.417 16.269 19.054 1.00 94.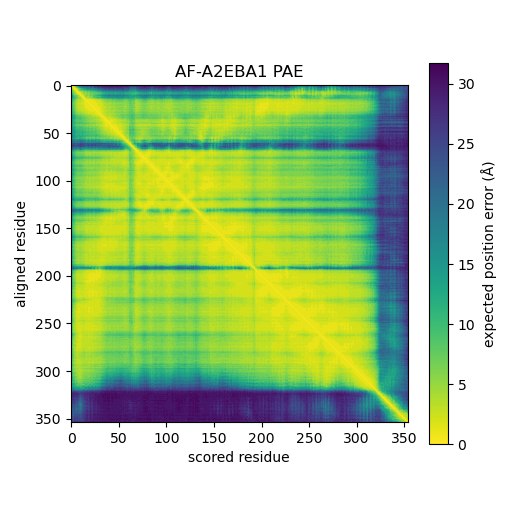94 288 ALA A O 1
ATOM 2303 N N . GLU A 1 289 ? -11.370 17.768 17.734 1.00 95.50 289 GLU A N 1
ATOM 2304 C CA . GLU A 1 289 ? -11.615 18.948 18.574 1.00 95.50 289 GLU A CA 1
ATOM 2305 C C . GLU A 1 289 ? -13.115 19.165 18.813 1.00 95.50 289 GLU A C 1
ATOM 2307 O O . GLU A 1 289 ? -13.568 19.193 19.957 1.00 95.50 289 GLU A O 1
ATOM 2312 N N . LYS A 1 290 ? -13.921 19.191 17.743 1.00 97.31 290 LYS A N 1
ATOM 2313 C CA . LYS A 1 290 ? -15.382 19.359 17.840 1.00 97.31 290 LYS A CA 1
ATOM 2314 C C . LYS A 1 290 ? -16.036 18.261 18.675 1.00 97.31 290 LYS A C 1
ATOM 2316 O O . LYS A 1 290 ? -16.936 18.539 19.467 1.00 97.31 290 LYS A O 1
ATOM 2321 N N . ILE A 1 291 ? -15.612 17.007 18.503 1.00 96.69 291 ILE A N 1
ATOM 2322 C CA . ILE A 1 291 ? -16.130 15.887 19.302 1.00 96.69 291 ILE A CA 1
ATOM 2323 C C . ILE A 1 291 ? -15.694 16.041 20.758 1.00 96.69 291 ILE A C 1
ATOM 2325 O O . ILE A 1 291 ? -16.507 15.835 21.658 1.00 96.69 291 ILE A O 1
ATOM 2329 N N . TYR A 1 292 ? -14.437 16.408 20.995 1.00 94.88 292 TYR A N 1
ATOM 2330 C CA . TYR A 1 292 ? -13.880 16.575 22.327 1.00 94.88 292 TYR A CA 1
ATOM 2331 C C . TYR A 1 292 ? -14.620 17.651 23.126 1.00 94.88 292 TYR A C 1
ATOM 2333 O O . TYR A 1 292 ? -15.028 17.383 24.253 1.00 94.88 292 TYR A O 1
ATOM 2341 N N . GLU A 1 293 ? -14.864 18.821 22.538 1.00 95.44 293 GLU A N 1
ATOM 2342 C CA . GLU A 1 293 ? -15.569 19.928 23.194 1.00 95.44 293 GLU A CA 1
ATOM 2343 C C . GLU A 1 293 ? -17.058 19.642 23.425 1.00 95.44 293 GLU A C 1
ATOM 2345 O O . GLU A 1 293 ? -17.624 20.038 24.445 1.00 95.44 293 GLU A O 1
ATOM 2350 N N . ALA A 1 294 ? -17.709 18.941 22.492 1.00 96.50 294 ALA A N 1
ATOM 2351 C CA . ALA A 1 294 ? -19.137 18.642 22.580 1.00 96.50 294 ALA A CA 1
ATOM 2352 C C . ALA A 1 294 ? -19.472 17.489 23.544 1.00 96.50 294 ALA A C 1
ATOM 2354 O O . ALA A 1 294 ? -20.645 17.280 23.870 1.00 96.50 294 ALA A O 1
ATOM 2355 N N . THR A 1 295 ? -18.479 16.707 23.974 1.00 95.94 295 THR A N 1
ATOM 2356 C CA . THR A 1 295 ? -18.701 15.485 24.753 1.00 95.94 295 THR A CA 1
ATOM 2357 C C . THR A 1 295 ? -18.662 15.767 26.263 1.00 95.94 295 THR A C 1
ATOM 2359 O O . THR A 1 295 ? -17.656 16.267 26.764 1.00 95.94 295 THR A O 1
ATOM 2362 N N . PRO A 1 296 ? -19.706 15.410 27.042 1.00 96.12 296 PRO A N 1
ATOM 2363 C CA . PRO A 1 296 ? -19.714 15.590 28.495 1.00 96.12 296 PRO A CA 1
ATOM 2364 C C . PRO A 1 296 ? -18.890 14.491 29.193 1.00 96.12 296 PRO A C 1
ATOM 2366 O O . PRO A 1 296 ? -19.438 13.541 29.758 1.00 96.12 296 PRO A O 1
ATOM 2369 N N . TRP A 1 297 ? -17.561 14.609 29.129 1.00 92.25 297 TRP A N 1
ATOM 2370 C CA . TRP A 1 297 ? -16.610 13.592 29.598 1.00 92.25 297 TRP A CA 1
ATOM 2371 C C . TRP A 1 297 ? -16.809 13.187 31.060 1.00 92.25 297 TRP A C 1
ATOM 2373 O O . TRP A 1 297 ? -16.912 11.994 31.341 1.00 92.25 297 TRP A O 1
ATOM 2383 N N . ASP A 1 298 ? -16.936 14.157 31.971 1.00 93.50 298 ASP A N 1
ATOM 2384 C CA . ASP A 1 298 ? -17.093 13.897 33.410 1.00 93.50 298 ASP A CA 1
ATOM 2385 C C . ASP A 1 298 ? -18.319 13.028 33.707 1.00 93.50 298 ASP A C 1
ATOM 2387 O O . ASP A 1 298 ? -18.267 12.102 34.519 1.00 93.50 298 ASP A O 1
ATOM 2391 N N . GLN A 1 299 ? -19.424 13.298 33.008 1.00 94.06 299 GLN A N 1
ATOM 2392 C CA . GLN A 1 299 ? -20.650 12.524 33.149 1.00 94.06 299 GLN A CA 1
ATOM 2393 C C . GLN A 1 299 ? -20.472 11.109 32.589 1.00 94.06 299 GLN A C 1
ATOM 2395 O O . GLN A 1 299 ? -20.782 10.142 33.278 1.00 94.06 299 GLN A O 1
ATOM 2400 N N . LEU A 1 300 ? -19.942 10.974 31.368 1.00 91.56 300 LEU A N 1
ATOM 2401 C CA . LEU A 1 300 ? -19.755 9.670 30.723 1.00 91.56 300 LEU A CA 1
ATOM 2402 C C . LEU A 1 300 ? -18.810 8.754 31.506 1.00 91.56 300 LEU A C 1
ATOM 2404 O O . LEU A 1 300 ? -19.068 7.556 31.612 1.00 91.56 300 LEU A O 1
ATOM 2408 N N . ILE A 1 301 ? -17.726 9.311 32.049 1.00 89.19 301 ILE A N 1
ATOM 2409 C CA . ILE A 1 301 ? -16.760 8.565 32.858 1.00 89.19 301 ILE A CA 1
ATOM 2410 C C . ILE A 1 301 ? -17.404 8.157 34.186 1.00 89.19 301 ILE A C 1
ATOM 2412 O O . ILE A 1 301 ? -17.349 6.981 34.539 1.00 89.19 301 ILE A O 1
ATOM 2416 N N . SER A 1 302 ? -18.094 9.076 34.874 1.00 90.31 302 SER A N 1
ATOM 2417 C CA . SER A 1 302 ? -18.786 8.757 36.130 1.00 90.31 302 SER A CA 1
ATOM 2418 C C . SER A 1 302 ? -19.864 7.684 35.950 1.00 90.31 302 SER A C 1
ATOM 2420 O O . SER A 1 302 ? -19.992 6.784 36.782 1.00 90.31 302 SER A O 1
ATOM 2422 N N . ASP A 1 303 ? -20.636 7.753 34.865 1.00 88.44 303 ASP A N 1
ATOM 2423 C CA . ASP A 1 303 ? -21.678 6.772 34.569 1.00 88.44 303 ASP A CA 1
ATOM 2424 C C . ASP A 1 303 ? -21.076 5.392 34.270 1.00 88.44 303 ASP A C 1
ATOM 2426 O O . ASP A 1 303 ? -21.598 4.379 34.742 1.00 88.44 303 ASP A O 1
ATOM 2430 N N . GLN A 1 304 ? -19.945 5.338 33.557 1.00 87.12 304 GLN A N 1
ATOM 2431 C CA . GLN A 1 304 ? -19.228 4.085 33.320 1.00 87.12 304 GLN A CA 1
ATOM 2432 C C . GLN A 1 304 ? -18.663 3.487 34.618 1.00 87.12 304 GLN A C 1
ATOM 2434 O O . GLN A 1 304 ? -18.772 2.279 34.835 1.00 87.12 304 GLN A O 1
ATOM 2439 N N . GLU A 1 305 ? -18.072 4.307 35.487 1.00 85.44 305 GLU A N 1
ATOM 2440 C CA . GLU A 1 305 ? -17.515 3.858 36.767 1.00 85.44 305 GLU A CA 1
ATOM 2441 C C . GLU A 1 305 ? -18.603 3.292 37.688 1.00 85.44 305 GLU A C 1
ATOM 2443 O O . GLU A 1 305 ? -18.430 2.210 38.249 1.00 85.44 305 GLU A O 1
ATOM 2448 N N . LYS A 1 306 ? -19.765 3.955 37.774 1.00 88.38 306 LYS A N 1
ATOM 2449 C CA . LYS A 1 306 ? -20.921 3.446 38.532 1.00 88.38 306 LYS A CA 1
ATOM 2450 C C . LYS A 1 306 ? -21.408 2.101 38.001 1.00 88.38 306 LYS A C 1
ATOM 2452 O O . LYS A 1 306 ? -21.633 1.187 38.788 1.00 88.38 306 LYS A O 1
ATOM 2457 N N . GLN A 1 307 ? -21.539 1.963 36.679 1.00 84.06 307 GLN A N 1
ATOM 2458 C CA . GLN A 1 307 ? -21.934 0.694 36.058 1.00 84.06 307 GLN A CA 1
ATOM 2459 C C . GLN A 1 307 ? -20.938 -0.425 36.391 1.00 84.06 307 GLN A C 1
ATOM 2461 O O . GLN A 1 307 ? -21.350 -1.522 36.767 1.00 84.06 307 GLN A O 1
ATOM 2466 N N . ALA A 1 308 ? -19.635 -0.137 36.332 1.00 77.50 308 ALA A N 1
ATOM 2467 C CA . ALA A 1 308 ? -18.597 -1.100 36.686 1.00 77.50 308 ALA A CA 1
ATOM 2468 C C . ALA A 1 308 ? -18.644 -1.500 38.175 1.00 77.50 308 ALA A C 1
ATOM 2470 O O . ALA A 1 308 ? -18.456 -2.672 38.508 1.00 77.50 308 ALA A O 1
ATOM 2471 N N . GLU A 1 309 ? -18.923 -0.560 39.083 1.00 82.56 309 GLU A N 1
ATOM 2472 C CA . GLU A 1 309 ? -19.106 -0.855 40.510 1.00 82.56 309 GLU A CA 1
ATOM 2473 C C . GLU A 1 309 ? -20.347 -1.713 40.785 1.00 82.56 309 GLU A C 1
ATOM 2475 O O . GLU A 1 309 ? -20.298 -2.619 41.621 1.00 82.56 309 GLU A O 1
ATOM 2480 N N . GLU A 1 310 ? -21.458 -1.444 40.100 1.00 84.00 310 GLU A N 1
ATOM 2481 C CA . GLU A 1 310 ? -22.685 -2.235 40.213 1.00 84.00 310 GLU A CA 1
ATOM 2482 C C . GLU A 1 310 ? -22.493 -3.664 39.696 1.00 84.00 310 GLU A C 1
ATOM 2484 O O . GLU A 1 310 ? -22.901 -4.615 40.363 1.00 84.00 310 GLU A O 1
ATOM 2489 N N . GLU A 1 311 ? -21.839 -3.838 38.544 1.00 81.44 311 GLU A N 1
ATOM 2490 C CA . GLU A 1 311 ? -21.488 -5.161 38.012 1.00 81.44 311 GLU A CA 1
ATOM 2491 C C . GLU A 1 311 ? -20.571 -5.926 38.967 1.00 81.44 311 GLU A C 1
ATOM 2493 O O . GLU A 1 311 ? -20.808 -7.101 39.248 1.00 81.44 311 GLU A O 1
ATOM 2498 N N . LYS A 1 312 ? -19.564 -5.253 39.534 1.00 79.69 312 LYS A N 1
ATOM 2499 C CA . LYS A 1 312 ? -18.660 -5.860 40.512 1.00 79.69 312 LYS A CA 1
ATOM 2500 C C . LYS A 1 312 ? -19.405 -6.353 41.755 1.00 79.69 312 LYS A C 1
ATOM 2502 O O . LYS A 1 312 ? -19.160 -7.473 42.194 1.00 79.69 312 LYS A O 1
ATOM 2507 N N . LYS A 1 313 ? -20.332 -5.557 42.298 1.00 84.12 313 LYS A N 1
ATOM 2508 C CA . LYS A 1 313 ? -21.158 -5.962 43.450 1.00 84.12 313 LYS A CA 1
ATOM 2509 C C . LYS A 1 313 ? -22.027 -7.179 43.130 1.00 84.12 313 LYS A C 1
ATOM 2511 O O . LYS A 1 313 ? -22.080 -8.090 43.946 1.00 84.12 313 LYS A O 1
ATOM 2516 N N . LYS A 1 314 ? -22.644 -7.228 41.942 1.00 79.69 314 LYS A N 1
ATOM 2517 C CA . LYS A 1 314 ? -23.441 -8.388 41.496 1.00 79.69 314 LYS A CA 1
ATOM 2518 C C . LYS A 1 314 ? -22.601 -9.660 41.428 1.00 79.69 314 LYS A C 1
ATOM 2520 O O . LYS A 1 314 ? -23.013 -10.684 41.958 1.00 79.69 314 LYS A O 1
ATOM 2525 N N . ILE A 1 315 ? -21.404 -9.578 40.845 1.00 76.06 315 ILE A N 1
ATOM 2526 C CA . ILE A 1 315 ? -20.477 -10.715 40.787 1.00 76.06 315 ILE A CA 1
ATOM 2527 C C . ILE A 1 315 ? -20.099 -11.157 42.208 1.00 76.06 315 ILE A C 1
ATOM 2529 O O . ILE A 1 315 ? -20.208 -12.334 42.525 1.00 76.06 315 ILE A O 1
ATOM 2533 N N . GLU A 1 316 ? -19.718 -10.234 43.095 1.00 76.44 316 GLU A N 1
ATOM 2534 C CA . GLU A 1 316 ? -19.363 -10.558 44.487 1.00 76.44 316 GLU A CA 1
ATOM 2535 C C . GLU A 1 316 ? -20.528 -11.176 45.287 1.00 76.44 316 GLU A C 1
ATOM 2537 O O . GLU A 1 316 ? -20.299 -11.991 46.183 1.00 76.44 316 GLU A O 1
ATOM 2542 N N . GLU A 1 317 ? -21.774 -10.799 44.997 1.00 76.88 317 GLU A N 1
ATOM 2543 C CA . GLU A 1 317 ? -22.976 -11.407 45.579 1.00 76.88 317 GLU A CA 1
ATOM 2544 C C . GLU A 1 317 ? -23.227 -12.820 45.032 1.00 76.88 317 GLU A C 1
ATOM 2546 O O . GLU A 1 317 ? -23.484 -13.736 45.813 1.00 76.88 317 GLU A O 1
ATOM 2551 N N . GLU A 1 318 ? -23.071 -13.033 43.725 1.00 67.00 318 GLU A N 1
ATOM 2552 C CA . GLU A 1 318 ? -23.164 -14.355 43.092 1.00 67.00 318 GLU A CA 1
ATOM 2553 C C . GLU A 1 318 ? -22.056 -15.307 43.576 1.00 67.00 318 GLU A C 1
ATOM 2555 O O . GLU A 1 318 ? -22.302 -16.492 43.808 1.00 67.00 318 GLU A O 1
ATOM 2560 N N . GLU A 1 319 ? -20.841 -14.801 43.809 1.00 64.94 319 GLU A N 1
ATOM 2561 C CA . GLU A 1 319 ? -19.733 -15.594 44.350 1.00 64.94 319 GLU A CA 1
ATOM 2562 C C . GLU A 1 319 ? -19.940 -16.011 45.808 1.00 64.94 319 GLU A C 1
ATOM 2564 O O . GLU A 1 319 ? -19.488 -17.085 46.200 1.00 64.94 319 GLU A O 1
ATOM 2569 N N . LYS A 1 320 ? -20.667 -15.225 46.610 1.00 63.84 320 LYS A N 1
ATOM 2570 C CA . LYS A 1 320 ? -21.034 -15.610 47.986 1.00 63.84 320 LYS A CA 1
ATOM 2571 C C . LYS A 1 320 ? -22.039 -16.764 48.041 1.00 63.84 320 LYS A C 1
ATOM 2573 O O . LYS A 1 320 ? -22.173 -17.387 49.089 1.00 63.84 320 LYS A O 1
ATOM 2578 N N . HIS A 1 321 ? -22.719 -17.067 46.935 1.00 58.12 321 HIS A N 1
ATOM 2579 C CA . HIS A 1 321 ? -23.668 -18.176 46.817 1.00 58.12 321 HIS A CA 1
ATOM 2580 C C . HIS A 1 321 ? -23.068 -19.441 46.155 1.00 58.12 321 HIS A C 1
ATOM 2582 O O . HIS A 1 321 ? -23.800 -20.397 45.912 1.00 58.12 321 HIS A O 1
ATOM 2588 N N . LYS A 1 322 ? -21.746 -19.489 45.902 1.00 48.59 322 LYS A N 1
ATOM 2589 C CA . LYS A 1 322 ? -21.036 -20.588 45.199 1.00 48.59 322 LYS A CA 1
ATOM 2590 C C . LYS A 1 322 ? -20.798 -21.891 45.983 1.00 48.59 322 LYS A C 1
ATOM 2592 O O . LYS A 1 322 ? -20.139 -22.779 45.449 1.00 48.59 322 LYS A O 1
ATOM 2597 N N . ASP A 1 323 ? -21.342 -22.065 47.185 1.00 47.72 323 ASP A N 1
ATOM 2598 C CA . ASP A 1 323 ? -21.229 -23.342 47.920 1.00 47.72 323 ASP A CA 1
ATOM 2599 C C . ASP A 1 323 ? -22.118 -24.478 47.343 1.00 47.72 323 ASP A C 1
ATOM 2601 O O . ASP A 1 323 ? -22.238 -25.541 47.953 1.00 47.72 323 ASP A O 1
ATOM 2605 N N . ASP A 1 324 ? -22.714 -24.300 46.154 1.00 47.25 324 ASP A N 1
ATOM 2606 C CA . ASP A 1 324 ? -23.492 -25.322 45.437 1.00 47.25 324 ASP A CA 1
ATOM 2607 C C . ASP A 1 324 ? -22.712 -25.849 44.197 1.00 47.25 324 ASP A C 1
ATOM 2609 O O . ASP A 1 324 ? -22.301 -25.040 43.355 1.0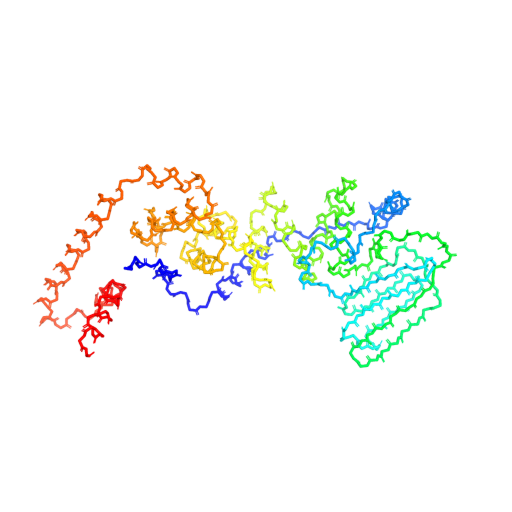0 47.25 324 ASP A O 1
ATOM 2613 N N . PRO A 1 325 ? -22.471 -27.172 44.021 1.00 41.44 325 PRO A N 1
ATOM 2614 C CA . PRO A 1 325 ? -21.465 -27.722 43.090 1.00 41.44 325 PRO A CA 1
ATOM 2615 C C . PRO A 1 325 ? -21.749 -27.585 41.579 1.00 41.44 325 PRO A C 1
ATOM 2617 O O . PRO A 1 325 ? -21.073 -28.227 40.777 1.00 41.44 325 PRO A O 1
ATOM 2620 N N . GLY A 1 326 ? -22.745 -26.799 41.162 1.00 46.84 326 GLY A N 1
ATOM 2621 C CA . GLY A 1 326 ? -23.223 -26.732 39.773 1.00 46.84 326 GLY A CA 1
ATOM 2622 C C . GLY A 1 326 ? -22.723 -25.557 38.918 1.00 46.84 326 GLY A C 1
ATOM 2623 O O . GLY A 1 326 ? -23.103 -25.470 37.755 1.00 46.84 326 GLY A O 1
ATOM 2624 N N . VAL A 1 327 ? -21.913 -24.631 39.453 1.00 42.53 327 VAL A N 1
ATOM 2625 C CA . VAL A 1 327 ? -21.706 -23.285 38.854 1.00 42.53 327 VAL A CA 1
ATOM 2626 C C . VAL A 1 327 ? -20.306 -23.083 38.228 1.00 42.53 327 VAL A C 1
ATOM 2628 O O . VAL A 1 327 ? -19.769 -21.976 38.223 1.00 42.53 327 VAL A O 1
ATOM 2631 N N . SER A 1 328 ? -19.667 -24.129 37.684 1.00 39.19 328 SER A N 1
ATOM 2632 C CA . SER A 1 328 ? -18.325 -23.994 37.071 1.00 39.19 328 SER A CA 1
ATOM 2633 C C . SER A 1 328 ? -18.318 -23.245 35.735 1.00 39.19 328 SER A C 1
ATOM 2635 O O . SER A 1 328 ? -17.322 -22.606 35.400 1.00 39.19 328 SER A O 1
ATOM 2637 N N . ASP A 1 329 ? -19.423 -23.274 34.989 1.00 37.94 329 ASP A N 1
ATOM 2638 C CA . ASP A 1 329 ? -19.419 -22.844 33.583 1.00 37.94 329 ASP A CA 1
ATOM 2639 C C . ASP A 1 329 ? -19.690 -21.338 33.408 1.00 37.94 329 ASP A C 1
ATOM 2641 O O . ASP A 1 329 ? -19.223 -20.728 32.447 1.00 37.94 329 ASP A O 1
ATOM 2645 N N . TYR A 1 330 ? -20.341 -20.690 34.382 1.00 42.06 330 TYR A N 1
ATOM 2646 C CA . TYR A 1 330 ? -20.588 -19.236 34.374 1.00 42.06 330 TYR A CA 1
ATOM 2647 C C . TYR A 1 330 ? -19.365 -18.400 34.799 1.00 42.06 330 TYR A C 1
ATOM 2649 O O . TYR A 1 330 ? -19.253 -17.218 34.470 1.00 42.06 330 TYR A O 1
ATOM 2657 N N . LEU A 1 331 ? -18.398 -19.027 35.474 1.00 36.38 331 LEU A N 1
ATOM 2658 C CA . LEU A 1 331 ? -17.174 -18.408 35.997 1.00 36.38 331 LEU A CA 1
ATOM 2659 C C . LEU A 1 331 ? -16.226 -17.895 34.899 1.00 36.38 331 LEU A C 1
ATOM 2661 O O . LEU A 1 331 ? -15.482 -16.934 35.109 1.00 36.38 331 LEU A O 1
ATOM 2665 N N . ILE A 1 332 ? -16.284 -18.496 33.710 1.00 37.97 332 ILE A N 1
ATOM 2666 C CA . ILE A 1 332 ? -15.444 -18.119 32.567 1.00 37.97 332 ILE A CA 1
ATOM 2667 C C . ILE A 1 332 ? -15.900 -16.774 31.973 1.00 37.97 332 ILE A C 1
ATOM 2669 O O . ILE A 1 332 ? -15.068 -16.004 31.497 1.00 37.97 332 ILE A O 1
ATOM 2673 N N . ALA A 1 333 ? -17.189 -16.430 32.076 1.00 33.44 333 ALA A N 1
ATOM 2674 C CA . ALA A 1 333 ? -17.712 -15.156 31.581 1.00 33.44 333 ALA A CA 1
ATOM 2675 C C . ALA A 1 333 ? -17.357 -13.971 32.504 1.00 33.44 333 ALA A C 1
ATOM 2677 O O . ALA A 1 333 ? -16.992 -12.899 32.020 1.00 33.44 333 ALA A O 1
ATOM 2678 N N . GLY A 1 334 ? -17.389 -14.171 33.828 1.00 32.88 334 GLY A N 1
ATOM 2679 C CA . GLY A 1 334 ? -17.035 -13.138 34.815 1.00 32.88 334 GLY A CA 1
ATOM 2680 C C . GLY A 1 334 ? -15.529 -12.849 34.903 1.00 32.88 334 GLY A C 1
ATOM 2681 O O . GLY A 1 334 ? -15.119 -11.696 35.053 1.00 32.88 334 GLY A O 1
ATOM 2682 N N . GLY A 1 335 ? -14.682 -13.873 34.726 1.00 31.33 335 GLY A N 1
ATOM 2683 C CA . GLY A 1 335 ? -13.220 -13.736 34.791 1.00 31.33 335 GLY A CA 1
ATOM 2684 C C . GLY A 1 335 ? -12.610 -12.854 33.691 1.00 31.33 335 GLY A C 1
ATOM 2685 O O . GLY A 1 335 ? -11.599 -12.189 33.922 1.00 31.33 335 GLY A O 1
ATOM 2686 N N . VAL A 1 336 ? -13.244 -12.778 32.516 1.00 33.34 336 VAL A N 1
ATOM 2687 C CA . VAL A 1 336 ? -12.778 -11.943 31.390 1.00 33.34 336 VAL A CA 1
ATOM 2688 C C . VAL A 1 336 ? -12.992 -10.448 31.665 1.00 33.34 336 VAL A C 1
ATOM 2690 O O . VAL A 1 336 ? -12.179 -9.622 31.254 1.00 33.34 336 VAL A O 1
ATOM 2693 N N . VAL A 1 337 ? -14.037 -10.087 32.416 1.00 33.03 337 VAL A N 1
ATOM 2694 C CA . VAL A 1 337 ? -14.342 -8.685 32.754 1.00 33.03 337 VAL A CA 1
ATOM 2695 C C . VAL A 1 337 ? -13.441 -8.178 33.884 1.00 33.03 337 VAL A C 1
ATOM 2697 O O . VAL A 1 337 ? -12.903 -7.074 33.798 1.00 33.03 337 VAL A O 1
ATOM 2700 N N . ALA A 1 338 ? -13.185 -9.009 34.897 1.00 32.84 338 ALA A N 1
ATOM 2701 C CA . ALA A 1 338 ? -12.292 -8.664 36.004 1.00 32.84 338 ALA A CA 1
ATOM 2702 C C . ALA A 1 338 ? -10.807 -8.591 35.586 1.00 32.84 338 ALA A C 1
ATOM 2704 O O . ALA A 1 338 ? -10.057 -7.762 36.108 1.00 32.84 338 ALA A O 1
ATOM 2705 N N . GLY A 1 339 ? -10.378 -9.411 34.617 1.00 31.45 339 GLY A N 1
ATOM 2706 C CA . GLY A 1 339 ? -8.993 -9.442 34.134 1.00 31.45 339 GLY A CA 1
ATOM 2707 C C . GLY A 1 339 ? -8.534 -8.168 33.412 1.00 31.45 339 GLY A C 1
ATOM 2708 O O . GLY A 1 339 ? -7.362 -7.810 33.512 1.00 31.45 339 GLY A O 1
ATOM 2709 N N . LEU A 1 340 ? -9.442 -7.456 32.734 1.00 30.45 340 LEU A N 1
ATOM 2710 C CA . LEU A 1 340 ? -9.116 -6.248 31.958 1.00 30.45 340 LEU A CA 1
ATOM 2711 C C . LEU A 1 340 ? -9.064 -4.972 32.813 1.00 30.45 340 LEU A C 1
ATOM 2713 O O . LEU A 1 340 ? -8.249 -4.095 32.553 1.00 30.45 340 LEU A O 1
ATOM 2717 N N . ILE A 1 341 ? -9.874 -4.886 33.871 1.00 34.09 341 ILE A N 1
ATOM 2718 C CA . ILE A 1 341 ? -9.891 -3.727 34.783 1.00 34.09 341 ILE A CA 1
ATOM 2719 C C . ILE A 1 341 ? -8.857 -3.906 35.914 1.00 34.09 341 ILE A C 1
ATOM 2721 O O . ILE A 1 341 ? -8.248 -2.945 36.385 1.00 34.09 341 ILE A O 1
ATOM 2725 N N . GLY A 1 342 ? -8.610 -5.149 36.342 1.00 30.67 342 GLY A N 1
ATOM 2726 C CA . GLY A 1 342 ? -7.756 -5.460 37.490 1.00 30.67 342 GLY A CA 1
ATOM 2727 C C . GLY A 1 342 ? -6.248 -5.424 37.228 1.00 30.67 342 GLY A C 1
ATOM 2728 O O . GLY A 1 342 ? -5.490 -5.166 38.164 1.00 30.67 342 GLY A O 1
ATOM 2729 N N . ALA A 1 343 ? -5.783 -5.646 35.993 1.00 27.92 343 ALA A N 1
ATOM 2730 C CA . ALA A 1 343 ? -4.347 -5.746 35.706 1.00 27.92 343 ALA A CA 1
ATOM 2731 C C . ALA A 1 343 ? -3.587 -4.424 35.943 1.00 27.92 343 ALA A C 1
ATOM 2733 O O . ALA A 1 343 ? -2.482 -4.450 36.487 1.00 27.92 343 ALA A O 1
ATOM 2734 N N . GLY A 1 344 ? -4.199 -3.271 35.643 1.00 27.36 344 GLY A N 1
ATOM 2735 C CA . GLY A 1 344 ? -3.594 -1.954 35.893 1.00 27.36 344 GLY A CA 1
ATOM 2736 C C . GLY A 1 344 ? -3.518 -1.592 37.382 1.00 27.36 344 GLY A C 1
ATOM 2737 O O . GLY A 1 344 ? -2.500 -1.097 37.861 1.00 27.36 344 GLY A O 1
ATOM 2738 N N . ILE A 1 345 ? -4.560 -1.917 38.154 1.00 29.28 345 ILE A N 1
ATOM 2739 C CA . ILE A 1 345 ? -4.660 -1.555 39.580 1.00 29.28 345 ILE A CA 1
ATOM 2740 C C . ILE A 1 345 ? -3.865 -2.531 40.469 1.00 29.28 345 ILE A C 1
ATOM 2742 O O . ILE A 1 345 ? -3.260 -2.129 41.467 1.00 29.28 345 ILE A O 1
ATOM 2746 N N . TRP A 1 346 ? -3.821 -3.819 40.110 1.00 28.05 346 TRP A N 1
ATOM 2747 C CA . TRP A 1 346 ? -3.077 -4.836 40.860 1.00 28.05 346 TRP A CA 1
ATOM 2748 C C . TRP A 1 346 ? -1.558 -4.714 40.669 1.00 28.05 346 TRP A C 1
ATOM 2750 O O . TRP A 1 346 ? -0.811 -4.868 41.639 1.00 28.05 346 TRP A O 1
ATOM 2760 N N . ALA A 1 347 ? -1.088 -4.375 39.461 1.00 27.17 347 ALA A N 1
ATOM 2761 C CA . ALA A 1 347 ? 0.334 -4.140 39.207 1.00 27.17 347 ALA A CA 1
ATOM 2762 C C . ALA A 1 347 ? 0.851 -2.877 39.928 1.00 27.17 347 ALA A C 1
ATOM 2764 O O . ALA A 1 347 ? 1.910 -2.922 40.554 1.00 27.17 347 ALA A O 1
ATOM 2765 N N . PHE A 1 348 ? 0.080 -1.785 39.945 1.00 28.16 348 PHE A N 1
ATOM 2766 C CA . PHE A 1 348 ? 0.490 -0.521 40.574 1.00 28.16 348 PHE A CA 1
ATOM 2767 C C . PHE A 1 348 ? 0.637 -0.621 42.107 1.00 28.16 348 PHE A C 1
ATOM 2769 O O . PHE A 1 348 ? 1.598 -0.114 42.687 1.00 28.16 348 PHE A O 1
ATOM 2776 N N . ASN A 1 349 ? -0.254 -1.358 42.782 1.00 32.38 349 ASN A N 1
ATOM 2777 C CA . ASN A 1 349 ? -0.214 -1.514 44.244 1.00 32.38 349 ASN A CA 1
ATOM 2778 C C . ASN A 1 349 ? 0.818 -2.537 44.749 1.00 32.38 349 ASN A C 1
ATOM 2780 O O . ASN A 1 349 ? 1.203 -2.491 45.919 1.00 32.38 349 ASN A O 1
ATOM 2784 N N . LYS A 1 350 ? 1.282 -3.462 43.897 1.00 31.14 350 LYS A N 1
ATOM 2785 C CA . LYS A 1 350 ? 2.295 -4.460 44.280 1.00 31.14 350 LYS A CA 1
ATOM 2786 C C . LYS A 1 350 ? 3.727 -3.923 44.183 1.00 31.14 350 LYS A C 1
ATOM 2788 O O . LYS A 1 350 ? 4.595 -4.420 44.897 1.00 31.14 350 LYS A O 1
ATOM 2793 N N . PHE A 1 351 ? 3.964 -2.900 43.358 1.00 32.62 351 PHE A N 1
ATOM 2794 C CA . PHE A 1 351 ? 5.287 -2.289 43.174 1.00 32.62 351 PHE A CA 1
ATOM 2795 C C . PHE A 1 351 ? 5.494 -0.963 43.925 1.00 32.62 351 PHE A C 1
ATOM 2797 O O . PHE A 1 351 ? 6.636 -0.553 44.083 1.00 32.62 351 PHE A O 1
ATOM 2804 N N . SER A 1 352 ? 4.447 -0.331 44.474 1.00 33.75 352 SER A N 1
ATOM 2805 C CA . SER A 1 352 ? 4.591 0.863 45.335 1.00 33.75 352 SER A CA 1
ATOM 2806 C C . SER A 1 352 ? 4.879 0.548 46.813 1.00 33.75 352 SER A C 1
ATOM 2808 O O . SER A 1 352 ? 5.102 1.449 47.621 1.00 33.75 352 SER A O 1
ATOM 2810 N N . LYS A 1 353 ? 4.903 -0.740 47.178 1.00 34.62 353 LYS A N 1
ATOM 2811 C CA . LYS A 1 353 ? 5.365 -1.234 48.481 1.00 34.62 353 LYS A CA 1
ATOM 2812 C C . LYS A 1 353 ? 6.538 -2.195 48.306 1.00 34.62 353 LYS A C 1
ATOM 2814 O O . LYS A 1 353 ? 6.388 -3.396 48.533 1.00 34.62 353 LYS A O 1
ATOM 2819 N N . LYS A 1 354 ? 7.698 -1.665 47.925 1.00 35.16 354 LYS A N 1
ATOM 2820 C CA . LYS A 1 354 ? 9.005 -2.192 48.331 1.00 35.16 354 LYS A CA 1
ATOM 2821 C C . LYS A 1 354 ? 10.092 -1.145 48.188 1.00 35.16 354 LYS A C 1
ATOM 2823 O O . LYS A 1 354 ? 10.113 -0.485 47.131 1.00 35.16 354 LYS A O 1
#